Protein AF-A0A837BTA8-F1 (afdb_monomer)

Radius of gyration: 38.61 Å; Cα contacts (8 Å, |Δi|>4): 202; chains: 1; bounding box: 84×53×108 Å

Nearest PDB structures (foldseek):
  3ro5-assembly1_B  TM=3.875E-01  e=1.002E+00  Influenza A virus (A/Wilson-Smith/1933(H1N1))
  3vwo-assembly1_A  TM=2.852E-01  e=2.999E+00  Sphingomonas sp. A1

pLDDT: mean 82.66, std 15.72, range [30.23, 96.62]

Secondary structure (DSSP, 8-state):
------------HHHHEEEEEEE-TTS-EEEEEEEPHHHHHHHHT---HHHHHHHHHHHHHHHHHHHHHHHHHHHHHHHHTT---SHHHHHHHHHHHHHHHHHHHHHHHHHHHHHHS---B-HHHHHHTTT--HHHHHHHHHHTTSEEEESSGGG-EEEE-HHHHTTTSEEEEEEEEEETTEEEEEEEEEE-HHHHHHHHHHHHTTT---HHHHHHTT--

Sequence (220 aa):
MDSARKANNSSGSADFFIKSTYTDKNNQIRPCYLLTKQGCEFVANKLTGKKGNQFTAEYVTLFNRMRQREDSRIEMVYKEWNIPTTFAGALKLATEQAEQLEKQKPKVDYFNSQMRNPGLMTTTEIAKDYGWSAAKLNQELHKRGIIYQQGSGHRKVWVVYRDYANRGYTQYEPFTYQNGGKQGMHNNLKWTQKGKKFIYDLLAKDGIRPTLEQMDLMED

Structure (mmCIF, N/CA/C/O backbone):
data_AF-A0A837BTA8-F1
#
_entry.id   AF-A0A837BTA8-F1
#
loop_
_atom_site.group_PDB
_atom_site.id
_atom_site.type_symbol
_atom_site.label_atom_id
_atom_site.label_alt_id
_atom_site.label_comp_id
_atom_site.label_asym_id
_atom_site.label_entity_id
_atom_site.label_seq_id
_atom_site.pdbx_PDB_ins_code
_atom_site.Cartn_x
_atom_site.Cartn_y
_atom_site.Cartn_z
_atom_site.occupancy
_atom_site.B_iso_or_equiv
_atom_site.auth_seq_id
_atom_site.auth_comp_id
_atom_site.auth_asym_id
_atom_site.auth_atom_id
_atom_site.pdbx_PDB_model_num
ATOM 1 N N . MET A 1 1 ? -31.818 -41.619 13.306 1.00 32.78 1 MET A N 1
ATOM 2 C CA . MET A 1 1 ? -32.410 -41.501 14.655 1.00 32.78 1 MET A CA 1
ATOM 3 C C . MET A 1 1 ? -31.873 -40.220 15.248 1.00 32.78 1 MET A C 1
ATOM 5 O O . MET A 1 1 ? -30.754 -40.182 15.740 1.00 32.78 1 MET A O 1
ATOM 9 N N . ASP A 1 2 ? -32.626 -39.155 15.012 1.00 32.12 2 ASP A N 1
ATOM 10 C CA . ASP A 1 2 ? -32.237 -37.774 15.256 1.00 32.12 2 ASP A CA 1
ATOM 11 C C . ASP A 1 2 ? -32.719 -37.392 16.660 1.00 32.12 2 ASP A C 1
ATOM 13 O O . ASP A 1 2 ? -33.901 -37.123 16.883 1.00 32.12 2 ASP A O 1
ATOM 17 N N . SER A 1 3 ? -31.831 -37.498 17.650 1.00 30.58 3 SER A N 1
ATOM 18 C CA . SER A 1 3 ? -32.136 -37.083 19.019 1.00 30.58 3 SER A CA 1
ATOM 19 C C . SER A 1 3 ? -32.012 -35.570 19.104 1.00 30.58 3 SER A C 1
ATOM 21 O O . SER A 1 3 ? -30.961 -35.027 19.452 1.00 30.58 3 SER A O 1
ATOM 23 N N . ALA A 1 4 ? -33.118 -34.897 18.790 1.00 33.06 4 ALA A N 1
ATOM 24 C CA . ALA A 1 4 ? -33.328 -33.490 19.069 1.00 33.06 4 ALA A CA 1
ATOM 25 C C . ALA A 1 4 ? -33.002 -33.209 20.546 1.00 33.06 4 ALA A C 1
ATOM 27 O O . ALA A 1 4 ? -33.762 -33.548 21.459 1.00 33.06 4 ALA A O 1
ATOM 28 N N . ARG A 1 5 ? -31.843 -32.584 20.784 1.00 34.53 5 ARG A N 1
ATOM 29 C CA . ARG A 1 5 ? -31.515 -31.937 22.055 1.00 34.53 5 ARG A CA 1
ATOM 30 C C . ARG A 1 5 ? -32.637 -30.948 22.354 1.00 34.53 5 ARG A C 1
ATOM 32 O O . ARG A 1 5 ? -32.724 -29.901 21.717 1.00 34.53 5 ARG A O 1
ATOM 39 N N . LYS A 1 6 ? -33.488 -31.275 23.329 1.00 30.23 6 LYS A N 1
ATOM 40 C CA . LYS A 1 6 ? -34.370 -30.303 23.977 1.00 30.23 6 LYS A CA 1
ATOM 41 C C . LYS A 1 6 ? -33.491 -29.164 24.489 1.00 30.23 6 LYS A C 1
ATOM 43 O O . LYS A 1 6 ? -32.780 -29.320 25.478 1.00 30.23 6 LYS A O 1
ATOM 48 N N . ALA A 1 7 ? -33.510 -28.034 23.793 1.00 33.19 7 ALA A N 1
ATOM 49 C CA . ALA A 1 7 ? -33.044 -26.781 24.348 1.00 33.19 7 ALA A CA 1
ATOM 50 C C . ALA A 1 7 ? -33.951 -26.471 25.545 1.00 33.19 7 ALA A C 1
ATOM 52 O O . ALA A 1 7 ? -35.122 -26.136 25.367 1.00 33.19 7 ALA A O 1
ATOM 53 N N . ASN A 1 8 ? -33.433 -26.633 26.763 1.00 36.28 8 ASN A N 1
ATOM 54 C CA . ASN A 1 8 ? -34.037 -26.069 27.966 1.00 36.28 8 ASN A CA 1
ATOM 55 C C . ASN A 1 8 ? -33.962 -24.540 27.848 1.00 36.28 8 ASN A C 1
ATOM 57 O O . ASN A 1 8 ? -33.042 -23.909 28.354 1.00 36.28 8 ASN A O 1
ATOM 61 N N . ASN A 1 9 ? -34.906 -23.955 27.115 1.00 44.19 9 ASN A N 1
ATOM 62 C CA . ASN A 1 9 ? -35.033 -22.519 26.894 1.00 44.19 9 ASN A CA 1
ATOM 63 C C . ASN A 1 9 ? -36.044 -21.929 27.892 1.00 44.19 9 ASN A C 1
ATOM 65 O O . ASN A 1 9 ? -37.000 -21.260 27.516 1.00 44.19 9 ASN A O 1
ATOM 69 N N . SER A 1 10 ? -35.858 -22.197 29.185 1.00 43.91 10 SER A N 1
ATOM 70 C CA . SER A 1 10 ? -36.439 -21.337 30.214 1.00 43.91 10 SER A CA 1
ATOM 71 C C . SER A 1 10 ? -35.337 -20.386 30.653 1.00 43.91 10 SER A C 1
ATOM 73 O O . SER A 1 10 ? -34.546 -20.751 31.521 1.00 43.91 10 SER A O 1
ATOM 75 N N . SER A 1 11 ? -35.243 -19.205 30.033 1.00 55.56 11 SER A N 1
ATOM 76 C CA . SER A 1 11 ? -34.451 -18.110 30.602 1.00 55.56 11 SER A CA 1
ATOM 77 C C . SER A 1 11 ? -34.900 -17.957 32.053 1.00 55.56 11 SER A C 1
ATOM 79 O O . SER A 1 11 ? -36.078 -17.694 32.324 1.00 55.56 11 SER A O 1
ATOM 81 N N . GLY A 1 12 ? -34.015 -18.284 32.989 1.00 65.19 12 GLY A N 1
ATOM 82 C CA . GLY A 1 12 ? -34.373 -18.351 34.396 1.00 65.19 12 GLY A CA 1
ATOM 83 C C . GLY A 1 12 ? -34.657 -16.940 34.883 1.00 65.19 12 GLY A C 1
ATOM 84 O O . GLY A 1 12 ? -34.022 -15.990 34.431 1.00 65.19 12 GLY A O 1
ATOM 85 N N . SER A 1 13 ? -35.566 -16.760 35.848 1.00 70.50 13 SER A N 1
ATOM 86 C CA . SER A 1 13 ? -35.771 -15.419 36.421 1.00 70.50 13 SER A CA 1
ATOM 87 C C . SER A 1 13 ? -34.464 -14.823 36.967 1.00 70.50 13 SER A C 1
ATOM 89 O O . SER A 1 13 ? -34.340 -13.607 37.021 1.00 70.50 13 SER A O 1
ATOM 91 N N . ALA A 1 14 ? -33.501 -15.677 37.339 1.00 79.69 14 ALA A N 1
ATOM 92 C CA . ALA A 1 14 ? -32.171 -15.319 37.823 1.00 79.69 14 ALA A CA 1
ATOM 93 C C . ALA A 1 14 ? -31.291 -14.590 36.788 1.00 79.69 14 ALA A C 1
ATOM 95 O O . ALA A 1 14 ? -30.425 -13.818 37.190 1.00 79.69 14 ALA A O 1
ATOM 96 N N . ASP A 1 15 ? -31.530 -14.775 35.484 1.00 86.62 15 ASP A N 1
ATOM 97 C CA . ASP A 1 15 ? -30.762 -14.104 34.421 1.00 86.62 15 ASP A CA 1
ATOM 98 C C . ASP A 1 15 ? -31.061 -12.594 34.373 1.00 86.62 15 ASP A C 1
ATOM 100 O O . ASP A 1 15 ? -30.236 -11.788 33.936 1.00 86.62 15 ASP A O 1
ATOM 104 N N . PHE A 1 16 ? -32.236 -12.200 34.872 1.00 89.31 16 PHE A N 1
ATOM 105 C CA . PHE A 1 16 ? -32.740 -10.827 34.860 1.00 89.31 16 PHE A CA 1
ATOM 106 C C . PHE A 1 16 ? -32.847 -10.223 36.267 1.00 89.31 16 PHE A C 1
ATOM 108 O O . PHE A 1 16 ? -32.561 -9.040 36.455 1.00 89.31 16 PHE A O 1
ATOM 115 N N . PHE A 1 17 ? -33.241 -11.027 37.258 1.00 91.81 17 PHE A N 1
ATOM 116 C CA . PHE A 1 17 ? -33.577 -10.591 38.611 1.00 91.81 17 PHE A CA 1
ATOM 117 C C . PHE A 1 17 ? -32.839 -11.421 39.664 1.00 91.81 17 PHE A C 1
ATOM 119 O O . PHE A 1 17 ? -33.024 -12.634 39.772 1.00 91.81 17 PHE A O 1
ATOM 126 N N . ILE A 1 18 ? -32.075 -10.751 40.520 1.00 93.62 18 ILE A N 1
ATOM 127 C CA . ILE A 1 18 ? -31.351 -11.357 41.640 1.00 93.62 18 ILE A CA 1
ATOM 128 C C . ILE A 1 18 ? -32.124 -11.063 42.927 1.00 93.62 18 ILE A C 1
ATOM 130 O O . ILE A 1 18 ? -32.342 -9.900 43.261 1.00 93.62 18 ILE A O 1
ATOM 134 N N . LYS A 1 19 ? -32.548 -12.098 43.663 1.00 92.88 19 LYS A N 1
ATOM 135 C CA . LYS A 1 19 ? -33.237 -11.930 44.957 1.00 92.88 19 LYS A CA 1
ATOM 136 C C . LYS A 1 19 ? -32.328 -11.215 45.958 1.00 92.88 19 LYS A C 1
ATOM 138 O O . LYS A 1 19 ? -31.176 -11.602 46.124 1.00 92.88 19 LYS A O 1
ATOM 143 N N . SER A 1 20 ? -32.863 -10.209 46.638 1.00 94.56 20 SER A N 1
ATOM 144 C CA . SER A 1 20 ? -32.178 -9.463 47.692 1.00 94.56 20 SER A CA 1
ATOM 145 C C . SER A 1 20 ? -33.186 -8.980 48.741 1.00 94.56 20 SER A C 1
ATOM 147 O O . SER A 1 20 ? -34.376 -9.301 48.686 1.00 94.56 20 SER A O 1
ATOM 149 N N . THR A 1 21 ? -32.713 -8.222 49.718 1.00 96.62 21 THR A N 1
ATOM 150 C CA . THR A 1 21 ? -33.534 -7.591 50.750 1.00 96.62 21 THR A CA 1
ATOM 151 C C . THR A 1 21 ? -33.089 -6.155 50.974 1.00 96.62 21 THR A C 1
ATOM 153 O O . THR A 1 21 ? -31.915 -5.836 50.797 1.00 96.62 21 THR A O 1
ATOM 156 N N . TYR A 1 22 ? -34.004 -5.298 51.416 1.00 93.75 22 TYR A N 1
ATOM 157 C CA . TYR A 1 22 ? -33.693 -3.936 51.841 1.00 93.75 22 TYR A CA 1
ATOM 158 C C . TYR A 1 22 ? -34.370 -3.616 53.174 1.00 93.75 22 TYR A C 1
ATOM 160 O O . TYR A 1 22 ? -35.406 -4.194 53.510 1.00 93.75 22 TYR A O 1
ATOM 168 N N . THR A 1 23 ? -33.777 -2.690 53.921 1.00 95.75 23 THR A N 1
ATOM 169 C CA . THR A 1 23 ? -34.350 -2.158 55.160 1.00 95.75 23 THR A CA 1
ATOM 170 C C . THR A 1 23 ? -35.233 -0.960 54.825 1.00 95.75 23 THR A C 1
ATOM 172 O O . THR A 1 23 ? -34.787 -0.032 54.147 1.00 95.75 23 THR A O 1
ATOM 175 N N . ASP A 1 24 ? -36.492 -0.984 55.258 1.00 92.88 24 ASP A N 1
ATOM 176 C CA . ASP A 1 24 ? -37.416 0.133 55.059 1.00 92.88 24 ASP 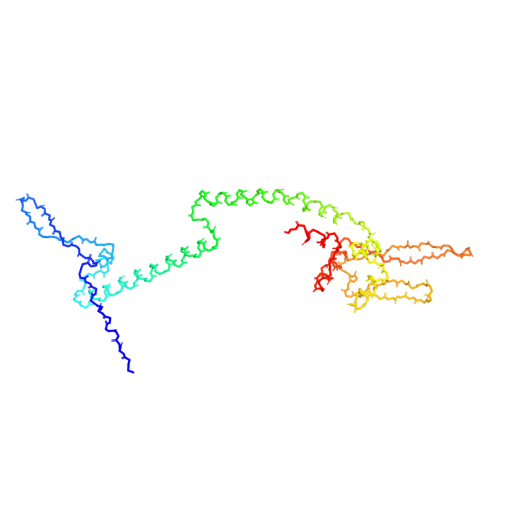A CA 1
ATOM 177 C C . ASP A 1 24 ? -37.257 1.236 56.125 1.00 92.88 24 ASP A C 1
ATOM 179 O O . ASP A 1 24 ? -36.455 1.139 57.053 1.00 92.88 24 ASP A O 1
ATOM 183 N N . LYS A 1 25 ? -38.050 2.308 55.998 1.00 94.12 25 LYS A N 1
ATOM 184 C CA . LYS A 1 25 ? -38.038 3.451 56.930 1.00 94.12 25 LYS A CA 1
ATOM 185 C C . LYS A 1 25 ? -38.439 3.086 58.368 1.00 94.12 25 LYS A C 1
ATOM 187 O O . LYS A 1 25 ? -38.188 3.872 59.273 1.00 94.12 25 LYS A O 1
ATOM 192 N N . ASN A 1 26 ? -39.049 1.919 58.569 1.00 94.75 26 ASN A N 1
ATOM 193 C CA . ASN A 1 26 ? -39.505 1.406 59.856 1.00 94.75 26 ASN A CA 1
ATOM 194 C C . ASN A 1 26 ? -38.566 0.306 60.395 1.00 94.75 26 ASN A C 1
ATOM 196 O O . ASN A 1 26 ? -38.966 -0.450 61.280 1.00 94.75 26 ASN A O 1
ATOM 200 N N . ASN A 1 27 ? -37.341 0.190 59.862 1.00 93.00 27 ASN A N 1
ATOM 201 C CA . ASN A 1 27 ? -36.356 -0.848 60.192 1.00 93.00 27 ASN A CA 1
ATOM 202 C C . ASN A 1 27 ? -36.827 -2.293 59.938 1.00 93.00 27 ASN A C 1
ATOM 204 O O . ASN A 1 27 ? -36.292 -3.235 60.523 1.00 93.00 27 ASN A O 1
ATOM 208 N N . GLN A 1 28 ? -37.795 -2.503 59.045 1.00 94.94 28 GLN A N 1
ATOM 209 C CA . GLN A 1 28 ? -38.236 -3.844 58.663 1.00 94.94 28 GLN A CA 1
ATOM 210 C C . GLN A 1 28 ? -37.483 -4.323 57.420 1.00 94.94 28 GLN A C 1
ATOM 212 O O . GLN A 1 28 ? -37.335 -3.587 56.442 1.00 94.94 28 GLN A O 1
ATOM 217 N N . ILE A 1 29 ? -37.031 -5.580 57.444 1.00 95.50 29 ILE A N 1
ATOM 218 C CA . ILE A 1 29 ? -36.383 -6.228 56.298 1.00 95.50 29 ILE A CA 1
ATOM 219 C C . ILE A 1 29 ? -37.467 -6.676 55.316 1.00 95.5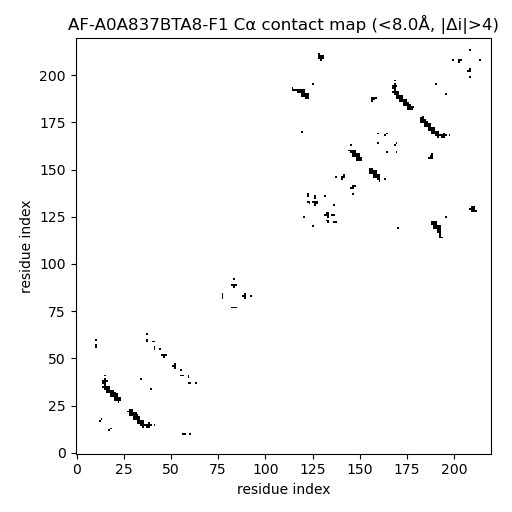0 29 ILE A C 1
ATOM 221 O O . ILE A 1 29 ? -38.325 -7.493 55.655 1.00 95.50 29 ILE A O 1
ATOM 225 N N . ARG A 1 30 ? -37.417 -6.166 54.083 1.00 93.62 30 ARG A N 1
ATOM 226 C CA . ARG A 1 30 ? -38.354 -6.514 53.008 1.00 93.62 30 ARG A CA 1
ATOM 227 C C . ARG A 1 30 ? -37.635 -7.154 51.821 1.00 93.62 30 ARG A C 1
ATOM 229 O O . ARG A 1 30 ? -36.516 -6.748 51.503 1.00 93.62 30 ARG A O 1
ATOM 236 N N . PRO A 1 31 ? -38.264 -8.126 51.136 1.00 95.12 31 PRO A N 1
ATOM 237 C CA . PRO A 1 31 ? -37.699 -8.712 49.929 1.00 95.12 31 PRO A CA 1
ATOM 238 C C . PRO A 1 31 ? -37.695 -7.697 48.780 1.00 95.12 31 PRO A C 1
ATOM 240 O O . PRO A 1 31 ? -38.646 -6.937 48.594 1.00 95.12 31 PRO A O 1
ATOM 243 N N . CYS A 1 32 ? -36.638 -7.718 47.977 1.00 92.94 32 CYS A N 1
ATOM 244 C CA . CYS A 1 32 ? -36.531 -6.977 46.725 1.00 92.94 32 CYS A CA 1
ATOM 245 C C . CYS A 1 32 ? -35.768 -7.794 45.672 1.00 92.94 32 CYS A C 1
ATOM 247 O O . CYS A 1 32 ? -35.322 -8.915 45.923 1.00 92.94 32 CYS A O 1
ATOM 249 N N . TYR A 1 33 ? -35.639 -7.233 44.471 1.00 92.38 33 TYR A N 1
ATOM 250 C CA . TYR A 1 33 ? -34.853 -7.820 43.392 1.00 92.38 33 TYR A CA 1
ATOM 251 C C . TYR A 1 33 ? -33.878 -6.781 42.843 1.00 92.38 33 TYR A C 1
ATOM 253 O O . TYR A 1 33 ? -34.279 -5.662 42.528 1.00 92.38 33 TYR A O 1
ATOM 261 N N . LEU A 1 34 ? -32.611 -7.162 42.715 1.00 93.06 34 LEU A N 1
ATOM 262 C CA . LEU A 1 34 ? -31.608 -6.411 41.968 1.00 93.06 34 LEU A CA 1
ATOM 263 C C . LEU A 1 34 ? -31.681 -6.808 40.493 1.00 93.06 34 LEU A C 1
ATOM 265 O O . LEU A 1 34 ? -32.003 -7.952 40.169 1.00 93.06 34 LEU A O 1
ATOM 269 N N . LEU A 1 35 ? -31.380 -5.868 39.602 1.00 92.25 35 LEU A N 1
ATOM 270 C CA . LEU A 1 35 ? -31.408 -6.101 38.162 1.00 92.25 35 LEU A CA 1
ATOM 271 C C . LEU A 1 35 ? -30.003 -6.399 37.644 1.00 92.25 35 LEU A C 1
ATOM 273 O O . LEU A 1 35 ? -29.050 -5.688 37.966 1.00 92.25 35 LEU A O 1
ATOM 277 N N . THR A 1 36 ? -29.878 -7.430 36.810 1.00 93.62 36 THR A N 1
ATOM 278 C CA . THR A 1 36 ? -28.677 -7.618 35.985 1.00 93.62 36 THR A CA 1
ATOM 279 C C . THR A 1 36 ? -28.670 -6.591 34.848 1.00 93.62 36 THR A C 1
ATOM 281 O O . THR A 1 36 ? -29.675 -5.926 34.594 1.00 93.62 36 THR A O 1
ATOM 284 N N . LYS A 1 37 ? -27.571 -6.488 34.089 1.00 90.75 37 LYS A N 1
ATOM 285 C CA . LYS A 1 37 ? -27.544 -5.683 32.852 1.00 90.75 37 LYS A CA 1
ATOM 286 C C . LYS A 1 37 ? -28.714 -6.046 31.921 1.00 90.75 37 LYS A C 1
ATOM 288 O O . LYS A 1 37 ? -29.427 -5.162 31.454 1.00 90.75 37 LYS A O 1
ATOM 293 N N . GLN A 1 38 ? -28.942 -7.346 31.712 1.00 91.19 38 GLN A N 1
ATOM 294 C CA . GLN A 1 38 ? -30.067 -7.841 30.914 1.00 91.19 38 GLN A CA 1
ATOM 295 C C . GLN A 1 38 ? -31.412 -7.567 31.600 1.00 91.19 38 GLN A C 1
ATOM 297 O O . GLN A 1 38 ? -32.389 -7.263 30.926 1.00 91.19 38 GLN A O 1
ATOM 302 N N . GLY A 1 39 ? -31.468 -7.607 32.934 1.00 91.50 39 GLY A N 1
ATOM 303 C CA . GLY A 1 39 ? -32.633 -7.209 33.728 1.00 91.50 39 GLY A CA 1
ATOM 304 C C . GLY A 1 39 ? -33.043 -5.753 33.519 1.00 91.50 39 GLY A C 1
ATOM 305 O O . GLY A 1 39 ? -34.225 -5.466 33.351 1.00 91.50 39 GLY A O 1
ATOM 306 N N . CYS A 1 40 ? -32.081 -4.832 33.456 1.00 92.19 40 CYS A N 1
ATOM 307 C CA . CYS A 1 40 ? -32.346 -3.430 33.133 1.00 92.19 40 CYS A CA 1
ATOM 308 C C . CYS A 1 40 ? -32.897 -3.271 31.707 1.00 92.19 40 CYS A C 1
ATOM 310 O O . CYS A 1 40 ? -33.895 -2.581 31.511 1.00 92.19 40 CYS A O 1
ATOM 312 N N . GLU A 1 41 ? -32.295 -3.946 30.722 1.00 90.75 41 GLU A N 1
ATOM 313 C CA . GLU A 1 41 ? -32.761 -3.955 29.323 1.00 90.75 41 GLU A CA 1
ATOM 314 C C . GLU A 1 41 ? -34.167 -4.559 29.189 1.00 90.75 41 GLU A C 1
ATOM 316 O O . GLU A 1 41 ? -34.998 -4.086 28.411 1.00 90.75 41 GLU A O 1
ATOM 321 N N . PHE A 1 42 ? -34.454 -5.584 29.986 1.00 90.75 42 PHE A N 1
ATOM 322 C CA . PHE A 1 42 ? -35.757 -6.221 30.071 1.00 90.75 42 PHE A CA 1
ATOM 323 C C . PHE A 1 42 ? -36.821 -5.276 30.642 1.00 90.75 42 PHE A C 1
ATOM 325 O O . PHE A 1 42 ? -37.872 -5.090 30.031 1.00 90.75 42 PHE A O 1
ATOM 332 N N . VAL A 1 43 ? -36.543 -4.629 31.779 1.00 89.44 43 VAL A N 1
ATOM 333 C CA . VAL A 1 43 ? -37.473 -3.682 32.419 1.00 89.44 43 VAL A CA 1
ATOM 334 C C . VAL A 1 43 ? -37.714 -2.452 31.535 1.00 89.44 43 VAL A C 1
ATOM 336 O O . VAL A 1 43 ? -38.852 -1.987 31.440 1.00 89.44 43 VAL A O 1
ATOM 339 N N . ALA A 1 44 ? -36.686 -1.963 30.833 1.00 88.38 44 ALA A N 1
ATOM 340 C CA . ALA A 1 44 ? -36.798 -0.838 29.902 1.00 88.38 44 ALA A CA 1
ATOM 341 C C . ALA A 1 44 ? -37.761 -1.118 28.731 1.00 88.38 44 ALA A C 1
ATOM 343 O O . ALA A 1 44 ? -38.464 -0.214 28.284 1.00 88.38 44 ALA A O 1
ATOM 344 N N . ASN A 1 45 ? -37.858 -2.374 28.282 1.00 81.81 45 ASN A N 1
ATOM 345 C CA . ASN A 1 45 ? -38.752 -2.808 27.201 1.00 81.81 45 ASN A CA 1
ATOM 346 C C . ASN A 1 45 ? -40.207 -3.072 27.646 1.00 81.81 45 ASN A C 1
ATOM 348 O O . ASN A 1 45 ? -40.995 -3.629 26.882 1.00 81.81 45 ASN A O 1
ATOM 352 N N . LYS A 1 46 ? -40.586 -2.586 28.840 1.00 77.88 46 LYS A N 1
ATOM 353 C CA . LYS A 1 46 ? -41.952 -2.543 29.393 1.00 77.88 46 LYS A CA 1
ATOM 354 C C . LYS A 1 46 ? -42.498 -3.910 29.836 1.00 77.88 46 LYS A C 1
ATOM 356 O O . LYS A 1 46 ? -42.565 -4.872 29.077 1.00 77.88 46 LYS A O 1
ATOM 361 N N . LEU A 1 47 ? -42.994 -3.969 31.074 1.00 75.31 47 LEU A N 1
ATOM 362 C CA . LEU A 1 47 ? -43.530 -5.188 31.693 1.00 75.31 47 LEU A CA 1
ATOM 363 C C . LEU A 1 47 ? -45.021 -5.391 31.383 1.00 75.31 47 LEU A C 1
ATOM 365 O O . LEU A 1 47 ? -45.882 -5.252 32.255 1.00 75.31 47 LEU A O 1
ATOM 369 N N . THR A 1 48 ? -45.345 -5.677 30.123 1.00 78.38 48 THR A N 1
ATOM 370 C CA . THR A 1 48 ? -46.740 -5.713 29.654 1.00 78.38 48 THR A CA 1
ATOM 371 C C . THR A 1 48 ? -47.294 -7.141 29.641 1.00 78.38 48 THR A C 1
ATOM 373 O O . THR A 1 48 ? -47.389 -7.797 28.604 1.00 78.38 48 THR A O 1
ATOM 376 N N . GLY A 1 49 ? -47.682 -7.634 30.818 1.00 84.06 49 GLY A N 1
ATOM 377 C CA . GLY A 1 49 ? -48.357 -8.925 30.975 1.00 84.06 49 GLY A CA 1
ATOM 378 C C . GLY A 1 49 ? -47.486 -10.151 30.664 1.00 84.06 49 GLY A C 1
ATOM 379 O O . GLY A 1 49 ? -46.338 -10.059 30.242 1.00 84.06 49 GLY A O 1
ATOM 380 N N . LYS A 1 50 ? -48.041 -11.350 30.882 1.00 84.88 50 LYS A N 1
ATOM 381 C CA . LYS A 1 50 ? -47.273 -12.610 30.832 1.00 84.88 50 LYS A CA 1
ATOM 382 C C . LYS A 1 50 ? -46.627 -12.878 29.464 1.00 84.88 50 LYS A C 1
ATOM 384 O O . LYS A 1 50 ? -45.463 -13.256 29.410 1.00 84.88 50 LYS A O 1
ATOM 389 N N . LYS A 1 51 ? -47.369 -12.658 28.371 1.00 85.00 51 LYS A N 1
ATOM 390 C CA . LYS A 1 51 ? -46.875 -12.885 27.000 1.00 85.00 51 LYS A CA 1
ATOM 391 C C . LYS A 1 51 ? -45.862 -11.825 26.559 1.00 85.00 51 LYS A C 1
ATOM 393 O O . LYS A 1 51 ? -44.858 -12.184 25.957 1.00 85.00 51 LYS A O 1
ATOM 398 N N . GLY A 1 52 ? -46.100 -10.551 26.890 1.00 85.31 52 GLY A N 1
ATOM 399 C CA . GLY A 1 52 ? -45.163 -9.468 26.580 1.00 85.31 52 GLY A CA 1
ATOM 400 C C . GLY A 1 52 ? -43.834 -9.661 27.303 1.00 85.31 52 GLY A C 1
ATOM 401 O O . GLY A 1 52 ? -42.783 -9.622 26.679 1.00 85.31 52 GLY A O 1
ATOM 402 N N . ASN A 1 53 ? -43.886 -10.007 28.590 1.00 87.81 53 ASN A N 1
ATOM 403 C CA . ASN A 1 53 ? -42.692 -10.309 29.374 1.00 87.81 53 ASN A CA 1
ATOM 404 C C . ASN A 1 53 ? -41.915 -11.503 28.805 1.00 87.81 53 ASN A C 1
ATOM 406 O O . ASN A 1 53 ? -40.695 -11.448 28.728 1.00 87.81 53 ASN A O 1
ATOM 410 N N . GLN A 1 54 ? -42.588 -12.574 28.376 1.00 87.44 54 GLN A N 1
ATOM 411 C CA . GLN A 1 54 ? -41.892 -13.712 27.772 1.00 87.44 54 GLN A CA 1
ATOM 412 C C . GLN A 1 54 ? -41.169 -13.315 26.477 1.00 87.44 54 GLN A C 1
ATOM 414 O O . GLN A 1 54 ? -39.994 -13.634 26.311 1.00 87.44 54 GLN A O 1
ATOM 419 N N . PHE A 1 55 ? -41.843 -12.565 25.603 1.00 87.94 55 PHE A N 1
ATOM 420 C CA . PHE A 1 55 ? -41.237 -12.055 24.376 1.00 87.94 55 PHE A CA 1
ATOM 421 C C . PHE A 1 55 ? -40.012 -11.178 24.668 1.00 87.94 55 PHE A C 1
ATOM 423 O O . PHE A 1 55 ? -38.954 -11.374 24.074 1.00 87.94 55 PHE A O 1
ATOM 430 N N . THR A 1 56 ? -40.120 -10.252 25.625 1.00 89.56 56 THR A N 1
ATOM 431 C CA . THR A 1 56 ? -39.010 -9.372 26.007 1.00 89.56 56 THR A CA 1
ATOM 432 C C . THR A 1 56 ? -37.821 -10.157 26.559 1.00 89.56 56 THR A C 1
ATOM 434 O O . THR A 1 56 ? -36.679 -9.824 26.245 1.00 89.56 56 THR A O 1
ATOM 437 N N . ALA A 1 57 ? -38.058 -11.218 27.339 1.00 89.62 57 ALA A N 1
ATOM 438 C CA . ALA A 1 57 ? -36.988 -12.070 27.856 1.00 89.62 57 ALA A CA 1
ATOM 439 C C . ALA A 1 57 ? -36.244 -12.765 26.710 1.00 89.62 57 ALA A C 1
ATOM 441 O O . ALA A 1 57 ? -35.020 -12.681 26.633 1.00 89.62 57 ALA A O 1
ATOM 442 N N . GLU A 1 58 ? -36.976 -13.395 25.787 1.00 89.62 58 GLU A N 1
ATOM 443 C CA . GLU A 1 58 ? -36.390 -14.076 24.629 1.00 89.62 58 GLU A CA 1
ATOM 444 C C . GLU A 1 58 ? -35.608 -13.104 23.735 1.00 89.62 58 GLU A C 1
ATOM 446 O O . GLU A 1 58 ? -34.468 -13.388 23.358 1.00 89.62 58 GLU A O 1
ATOM 451 N N . TYR A 1 59 ? -36.182 -11.931 23.458 1.00 90.50 59 TYR A N 1
ATOM 452 C CA . TYR A 1 59 ? -35.550 -10.888 22.654 1.00 90.50 59 TYR A CA 1
ATOM 453 C C . TYR A 1 59 ? -34.240 -10.391 23.277 1.00 90.50 59 TYR A C 1
ATOM 455 O O . TYR A 1 59 ? -33.198 -10.415 22.620 1.00 90.50 59 TYR A O 1
ATOM 463 N N . VAL A 1 60 ? -34.260 -9.982 24.551 1.00 91.56 60 VAL A N 1
ATOM 464 C CA . VAL A 1 60 ? -33.074 -9.454 25.245 1.00 91.56 60 VAL A CA 1
ATOM 465 C C . VAL A 1 60 ? -31.985 -10.521 25.353 1.00 91.56 60 VAL A C 1
ATOM 467 O O . VAL A 1 60 ? -30.812 -10.232 25.096 1.00 91.56 60 VAL A O 1
ATOM 470 N N . THR A 1 61 ? -32.346 -11.767 25.676 1.00 91.88 61 THR A N 1
ATOM 471 C CA . THR A 1 61 ? -31.385 -12.876 25.722 1.00 91.88 61 THR A CA 1
ATOM 472 C C . THR A 1 61 ? -30.740 -13.109 24.355 1.00 91.88 61 THR A C 1
ATOM 474 O O . THR A 1 61 ? -29.515 -13.233 24.264 1.00 91.88 61 THR A O 1
ATOM 477 N N . LEU A 1 62 ? -31.534 -13.153 23.280 1.00 92.69 62 LEU A N 1
ATOM 478 C CA . LEU A 1 62 ? -31.022 -13.382 21.930 1.00 92.69 62 LEU A CA 1
ATOM 479 C C . LEU A 1 62 ? -30.127 -12.229 21.461 1.00 92.69 62 LEU A C 1
ATOM 481 O O . LEU A 1 62 ? -29.045 -12.479 20.931 1.00 92.69 62 LEU A O 1
ATOM 485 N N . PHE A 1 63 ? -30.536 -10.986 21.712 1.00 93.75 63 PHE A N 1
ATOM 486 C CA . PHE A 1 63 ? -29.772 -9.794 21.357 1.00 93.75 63 PHE A CA 1
ATOM 487 C C . PHE A 1 63 ? -28.395 -9.779 22.027 1.00 93.75 63 PHE A C 1
ATOM 489 O O . PHE A 1 63 ? -27.380 -9.613 21.353 1.00 93.75 63 PHE A O 1
ATOM 496 N N . ASN A 1 64 ? -28.331 -10.023 23.339 1.00 92.81 64 ASN A N 1
ATOM 497 C CA . ASN A 1 64 ? -27.050 -10.064 24.046 1.00 92.81 64 ASN A CA 1
ATOM 498 C C . ASN A 1 64 ? -26.158 -11.209 23.558 1.00 92.81 64 ASN A C 1
ATOM 500 O O . ASN A 1 64 ? -24.950 -11.021 23.429 1.00 92.81 64 ASN A O 1
ATOM 504 N N . ARG A 1 65 ? -26.739 -12.369 23.227 1.00 93.62 65 ARG A N 1
ATOM 505 C CA . ARG A 1 65 ? -25.994 -13.494 22.644 1.00 93.62 65 ARG A CA 1
ATOM 506 C C . ARG A 1 65 ? -25.393 -13.134 21.284 1.00 93.62 65 ARG A C 1
ATOM 508 O O . ARG A 1 65 ? -24.246 -13.483 21.016 1.00 93.62 65 ARG A O 1
ATOM 515 N N . MET 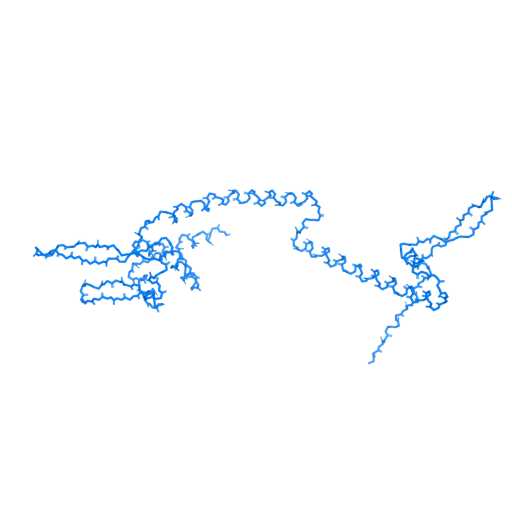A 1 66 ? -26.156 -12.458 20.426 1.00 94.06 66 MET A N 1
ATOM 516 C CA . MET A 1 66 ? -25.668 -11.991 19.126 1.00 94.06 66 MET A CA 1
ATOM 517 C C . MET A 1 66 ? -24.563 -10.950 19.297 1.00 94.06 66 MET A C 1
ATOM 519 O O . MET A 1 66 ? -23.499 -11.097 18.705 1.00 94.06 66 MET A O 1
ATOM 523 N N . ARG A 1 67 ? -24.775 -9.959 20.167 1.00 94.00 67 ARG A N 1
ATOM 524 C CA . ARG A 1 67 ? -23.785 -8.922 20.462 1.00 94.00 67 ARG A CA 1
ATOM 525 C C . ARG A 1 67 ? -22.464 -9.511 20.953 1.00 94.00 67 ARG A C 1
ATOM 527 O O . ARG A 1 67 ? -21.424 -9.174 20.412 1.00 94.00 67 ARG A O 1
ATOM 534 N N . GLN A 1 68 ? -22.508 -10.446 21.904 1.00 93.31 68 GLN A N 1
ATOM 535 C CA . GLN A 1 68 ? -21.304 -11.100 22.419 1.00 93.31 68 GLN A CA 1
ATOM 536 C C . GLN A 1 68 ? -20.541 -11.853 21.323 1.00 93.31 68 GLN A C 1
ATOM 538 O O . GLN A 1 68 ? -19.316 -11.811 21.287 1.00 93.31 68 GLN A O 1
ATOM 543 N N . ARG A 1 69 ? -21.255 -12.526 20.410 1.00 94.75 69 ARG A N 1
ATOM 544 C CA . ARG A 1 69 ? -20.624 -13.192 19.265 1.00 94.75 69 ARG A CA 1
ATOM 545 C C . ARG A 1 69 ? -19.900 -12.187 18.371 1.00 94.75 69 ARG A C 1
ATOM 547 O O . ARG A 1 69 ? -18.774 -12.468 17.976 1.00 94.75 69 ARG A O 1
ATOM 554 N N . GLU A 1 70 ? -20.533 -11.068 18.038 1.00 93.31 70 GLU A N 1
ATOM 555 C CA . GLU A 1 70 ? -19.912 -10.037 17.199 1.00 93.31 70 GLU A CA 1
ATOM 556 C C . GLU A 1 70 ? -18.719 -9.378 17.897 1.00 93.31 70 GLU A C 1
ATOM 558 O O . GLU A 1 70 ? -17.656 -9.272 17.292 1.00 93.31 70 GLU A O 1
ATOM 563 N N . ASP A 1 71 ? -18.838 -9.050 19.185 1.00 92.50 71 ASP A N 1
ATOM 564 C CA . ASP A 1 71 ? -17.737 -8.494 19.979 1.00 92.50 71 ASP A CA 1
ATOM 565 C C . ASP A 1 71 ? -16.529 -9.455 19.996 1.00 92.50 71 ASP A C 1
ATOM 567 O O . ASP A 1 71 ? -15.401 -9.042 19.729 1.00 92.50 71 ASP A O 1
ATOM 571 N N . SER A 1 72 ? -16.753 -10.762 20.194 1.00 92.88 72 SER A N 1
ATOM 572 C CA . SER A 1 72 ? -15.683 -11.771 20.117 1.00 92.88 72 SER A CA 1
ATOM 573 C C . SER A 1 72 ? -15.093 -11.921 18.711 1.00 92.88 72 SER A C 1
ATOM 575 O O . SER A 1 72 ? -13.893 -12.151 18.571 1.00 92.88 72 SER A O 1
ATOM 577 N N . ARG A 1 73 ? -15.903 -11.803 17.649 1.00 93.06 73 ARG A N 1
ATOM 578 C CA . ARG A 1 73 ? -15.401 -11.819 16.262 1.00 93.06 73 ARG A CA 1
ATOM 579 C C . ARG A 1 73 ? -14.505 -10.623 15.987 1.00 93.06 73 ARG A C 1
ATOM 581 O O . ARG A 1 73 ? -13.441 -10.797 15.402 1.00 93.06 73 ARG A O 1
ATOM 588 N N . ILE A 1 74 ? -14.930 -9.439 16.416 1.00 90.81 74 ILE A N 1
ATOM 589 C CA . ILE A 1 74 ? -14.145 -8.212 16.312 1.00 90.81 74 ILE A CA 1
ATOM 590 C C . ILE A 1 74 ? -12.815 -8.406 17.044 1.00 90.81 74 ILE A C 1
ATOM 592 O O . ILE A 1 74 ? -11.764 -8.226 16.442 1.00 90.81 74 ILE A O 1
ATOM 596 N N . GLU A 1 75 ? -12.830 -8.873 18.291 1.00 90.69 75 GLU A N 1
ATOM 597 C CA . GLU A 1 75 ? -11.604 -9.093 19.068 1.00 90.69 75 GLU A CA 1
ATOM 598 C C . GLU A 1 75 ? -10.631 -10.077 18.391 1.00 90.69 75 GLU A C 1
ATOM 600 O O . GLU A 1 75 ? -9.423 -9.827 18.356 1.00 90.69 75 GLU A O 1
ATOM 605 N N . MET A 1 76 ? -11.142 -11.150 17.772 1.00 91.00 76 MET A N 1
ATOM 606 C CA . MET A 1 76 ? -10.319 -12.067 16.974 1.00 91.00 76 MET A CA 1
ATOM 607 C C . MET A 1 76 ? -9.661 -11.373 15.777 1.00 91.00 76 MET A C 1
ATOM 609 O O . MET A 1 76 ? -8.463 -11.554 15.573 1.00 91.00 76 MET A O 1
ATOM 613 N N . VAL A 1 77 ? -10.403 -10.555 15.021 1.00 92.44 77 VAL A N 1
ATOM 614 C CA . VAL A 1 77 ? -9.864 -9.822 13.860 1.00 92.44 77 VAL A CA 1
ATOM 615 C C . VAL A 1 77 ? -8.772 -8.846 14.288 1.00 92.44 77 VAL A C 1
ATOM 617 O O . VAL A 1 77 ? -7.704 -8.813 13.683 1.00 92.44 77 VAL A O 1
ATOM 620 N N . TYR A 1 78 ? -8.998 -8.084 15.360 1.00 88.94 78 TYR A N 1
ATOM 621 C CA . TYR A 1 78 ? -7.997 -7.146 15.872 1.00 88.94 78 TYR A CA 1
ATOM 622 C C . TYR A 1 78 ? -6.715 -7.864 16.308 1.00 88.94 78 TYR A C 1
ATOM 624 O O . TYR A 1 78 ? -5.621 -7.361 16.060 1.00 88.94 78 TYR A O 1
ATOM 632 N N . LYS A 1 79 ? -6.834 -9.057 16.903 1.00 89.38 79 LYS A N 1
ATOM 633 C CA . LYS A 1 79 ? -5.683 -9.875 17.299 1.00 89.38 79 LYS A CA 1
ATOM 634 C C . LYS A 1 79 ? -4.947 -10.479 16.102 1.00 89.38 79 LYS A C 1
ATOM 636 O O . LYS A 1 79 ? -3.723 -10.442 16.074 1.00 89.38 79 LYS A O 1
ATOM 641 N N . GLU A 1 80 ? -5.674 -11.020 15.128 1.00 91.25 80 GLU A N 1
ATOM 642 C CA . GLU A 1 80 ? -5.102 -11.626 13.919 1.00 91.25 80 GLU A CA 1
ATOM 643 C C . GLU A 1 80 ? -4.341 -10.596 13.072 1.00 91.25 80 GLU A C 1
ATOM 645 O O . GLU A 1 80 ? -3.245 -10.874 12.594 1.00 91.25 80 GLU A O 1
ATOM 650 N N . TRP A 1 81 ? -4.876 -9.381 12.954 1.00 90.00 81 TRP A N 1
ATOM 651 C CA . TRP A 1 81 ? -4.274 -8.294 12.176 1.00 90.00 81 TRP A CA 1
ATOM 652 C C . TRP A 1 81 ? -3.344 -7.396 13.006 1.00 90.00 81 TRP A C 1
ATOM 654 O O . TRP A 1 81 ? -2.863 -6.381 12.504 1.00 90.00 81 TRP A O 1
ATOM 664 N N . ASN A 1 82 ? -3.104 -7.750 14.274 1.00 87.00 82 ASN A N 1
ATOM 665 C CA . ASN A 1 82 ? -2.304 -6.991 15.239 1.00 87.00 82 ASN A CA 1
ATOM 666 C C . ASN A 1 82 ? -2.670 -5.491 15.292 1.00 87.00 82 ASN A C 1
ATOM 668 O O . ASN A 1 82 ? -1.804 -4.623 15.414 1.00 87.00 82 ASN A O 1
ATOM 672 N N . ILE A 1 83 ? -3.964 -5.182 15.159 1.00 89.06 83 ILE A N 1
ATOM 673 C CA . ILE A 1 83 ? -4.471 -3.811 15.110 1.00 89.06 83 ILE A CA 1
ATOM 674 C C . ILE A 1 83 ? -4.506 -3.268 16.541 1.00 89.06 83 ILE A C 1
ATOM 676 O O . ILE A 1 83 ? -5.205 -3.827 17.393 1.00 89.06 83 ILE A O 1
ATOM 680 N N . PRO A 1 84 ? -3.815 -2.156 16.833 1.00 90.50 84 PRO A N 1
ATOM 681 C CA . PRO A 1 84 ? -3.856 -1.574 18.163 1.00 90.50 84 PRO A CA 1
ATOM 682 C C . PRO A 1 84 ? -5.261 -1.068 18.513 1.00 90.50 84 PRO A C 1
ATOM 684 O O . PRO A 1 84 ? -5.823 -0.224 17.819 1.00 90.50 84 PRO A O 1
ATOM 687 N N . THR A 1 85 ? -5.823 -1.547 19.624 1.00 89.19 85 THR A N 1
ATOM 688 C CA . THR A 1 85 ? -7.121 -1.089 20.162 1.00 89.19 85 THR A CA 1
ATOM 689 C C . THR A 1 85 ? -6.991 0.102 21.110 1.00 89.19 85 THR A C 1
ATOM 691 O O . THR A 1 85 ? -7.990 0.692 21.517 1.00 89.19 85 THR A O 1
ATOM 694 N N . THR A 1 86 ? -5.760 0.467 21.476 1.00 92.50 86 THR A N 1
ATOM 695 C CA . THR A 1 86 ? -5.458 1.583 22.375 1.00 92.50 86 THR A CA 1
ATOM 696 C C . THR A 1 86 ? -4.740 2.696 21.629 1.00 92.50 86 THR A C 1
ATOM 698 O O . THR A 1 86 ? -3.965 2.450 20.705 1.00 92.50 86 THR A O 1
ATOM 701 N N . PHE A 1 87 ? -4.944 3.933 22.083 1.00 93.31 87 PHE A N 1
ATOM 702 C CA . PHE A 1 87 ? -4.260 5.096 21.522 1.00 93.31 87 PHE A CA 1
ATOM 703 C C . PHE A 1 87 ? -2.730 4.969 21.606 1.00 93.31 87 PHE A C 1
ATOM 705 O O . PHE A 1 87 ? -2.032 5.223 20.628 1.00 93.31 87 PHE A O 1
ATOM 712 N N . ALA A 1 88 ? -2.209 4.505 22.748 1.00 93.62 88 ALA A N 1
ATOM 713 C CA . ALA A 1 88 ? -0.774 4.295 22.940 1.00 93.62 88 ALA A CA 1
ATOM 714 C C . ALA A 1 88 ? -0.198 3.259 21.959 1.00 93.62 88 ALA A C 1
ATOM 716 O O . ALA A 1 88 ? 0.861 3.482 21.375 1.00 93.62 88 ALA A O 1
ATOM 717 N N . GLY A 1 89 ? -0.909 2.148 21.737 1.00 92.19 89 GLY A N 1
ATOM 718 C CA . GLY A 1 89 ? -0.494 1.141 20.763 1.00 92.19 89 GLY A CA 1
ATOM 719 C C . GLY A 1 89 ? -0.530 1.666 19.325 1.00 92.19 89 GLY A C 1
ATOM 720 O O . GLY A 1 89 ? 0.393 1.401 18.559 1.00 92.19 89 GLY A O 1
ATOM 721 N N . ALA A 1 90 ? -1.555 2.448 18.968 1.00 93.62 90 ALA A N 1
ATOM 722 C CA . ALA A 1 90 ? -1.666 3.058 17.643 1.00 93.62 90 ALA A CA 1
ATOM 723 C C . ALA A 1 90 ? -0.518 4.041 17.373 1.00 93.62 90 ALA A C 1
ATOM 725 O O . ALA A 1 90 ? 0.073 4.018 16.295 1.00 93.62 90 ALA A O 1
ATOM 726 N N . LEU A 1 91 ? -0.158 4.854 18.373 1.00 95.69 91 LEU A N 1
ATOM 727 C CA . LEU A 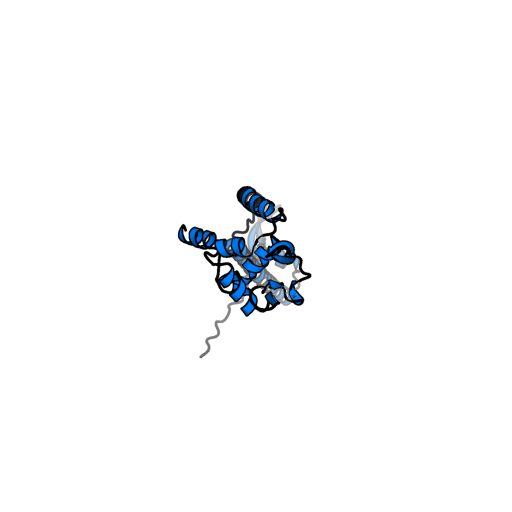1 91 ? 0.971 5.776 18.281 1.00 95.69 91 LEU A CA 1
ATOM 728 C C . LEU A 1 91 ? 2.295 5.028 18.085 1.00 95.69 91 LEU A C 1
ATOM 730 O O . LEU A 1 91 ? 3.076 5.406 17.218 1.00 95.69 91 LEU A O 1
ATOM 734 N N . LYS A 1 92 ? 2.514 3.939 18.834 1.00 94.88 92 LYS A N 1
ATOM 735 C CA . LYS A 1 92 ? 3.714 3.103 18.701 1.00 94.88 92 LYS A CA 1
ATOM 736 C C . LYS A 1 92 ? 3.847 2.500 17.296 1.00 94.88 92 LYS A C 1
ATOM 738 O O . LYS A 1 92 ? 4.912 2.580 16.688 1.00 94.88 92 LYS A O 1
ATOM 743 N N . LEU A 1 93 ? 2.760 1.947 16.757 1.00 94.00 93 LEU A N 1
ATOM 744 C CA . LEU A 1 93 ? 2.750 1.397 15.400 1.00 94.00 93 LEU A CA 1
ATOM 745 C C . LEU A 1 93 ? 3.057 2.478 14.353 1.00 94.00 93 LEU A C 1
ATOM 747 O O . LEU A 1 93 ? 3.844 2.248 13.438 1.00 94.00 93 LEU A O 1
ATOM 751 N N . ALA A 1 94 ? 2.476 3.672 14.504 1.00 93.88 94 ALA A N 1
ATOM 752 C CA . ALA A 1 94 ? 2.737 4.793 13.606 1.00 93.88 94 ALA A CA 1
ATOM 753 C C . ALA A 1 94 ? 4.206 5.245 13.656 1.00 93.88 94 ALA A C 1
ATOM 755 O O . ALA A 1 94 ? 4.792 5.520 12.609 1.00 93.88 94 ALA A O 1
ATOM 756 N N . THR A 1 95 ? 4.822 5.286 14.843 1.00 94.25 95 THR A N 1
ATOM 757 C CA . THR A 1 95 ? 6.249 5.613 14.979 1.00 94.25 95 THR A CA 1
ATOM 758 C C . THR A 1 95 ? 7.144 4.564 14.327 1.00 94.25 95 THR A C 1
ATOM 760 O O . THR A 1 95 ? 8.030 4.927 13.561 1.00 94.25 95 THR A O 1
ATOM 763 N N . GLU A 1 96 ? 6.871 3.273 14.535 1.00 94.00 96 GLU A N 1
ATOM 764 C CA . GLU A 1 96 ? 7.632 2.184 13.906 1.00 94.00 96 GLU A CA 1
ATOM 765 C C . GLU A 1 96 ? 7.540 2.253 12.372 1.00 94.00 96 GLU A C 1
ATOM 767 O O . GLU A 1 96 ? 8.546 2.120 11.672 1.00 94.00 96 GLU A O 1
ATOM 772 N N . GLN A 1 97 ? 6.348 2.528 11.833 1.00 93.44 97 GLN A N 1
ATOM 773 C CA . GLN A 1 97 ? 6.151 2.734 10.396 1.00 93.44 97 GLN A CA 1
ATOM 774 C C . GLN A 1 9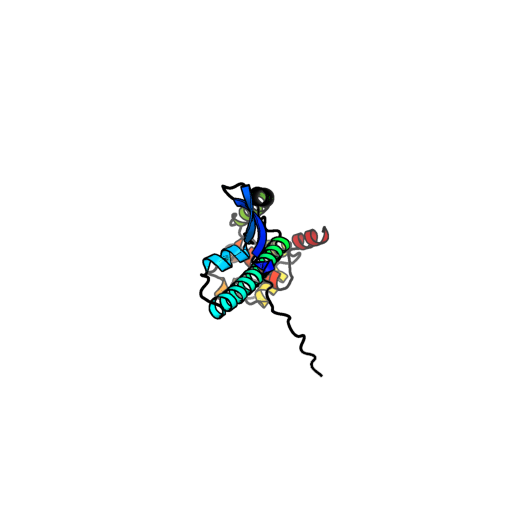7 ? 6.900 3.968 9.881 1.00 93.44 97 GLN A C 1
ATOM 776 O O . GLN A 1 97 ? 7.517 3.906 8.817 1.00 93.44 97 GLN A O 1
ATOM 781 N N . ALA A 1 98 ? 6.882 5.077 10.622 1.00 94.44 98 ALA A N 1
ATOM 782 C CA . ALA A 1 98 ? 7.602 6.290 10.251 1.00 94.44 98 ALA A CA 1
ATOM 783 C C . ALA A 1 98 ? 9.123 6.059 10.199 1.00 94.44 98 ALA A C 1
ATOM 785 O O . ALA A 1 98 ? 9.760 6.445 9.220 1.00 94.44 98 ALA A O 1
ATOM 786 N N . GLU A 1 99 ? 9.693 5.360 11.184 1.00 94.38 99 GLU A N 1
ATOM 787 C CA . GLU A 1 99 ? 11.114 4.989 11.191 1.00 94.38 99 GLU A CA 1
ATOM 788 C C . GLU A 1 99 ? 11.478 4.076 10.013 1.00 94.38 99 GLU A C 1
ATOM 790 O O . GLU A 1 99 ? 12.523 4.243 9.379 1.00 94.38 99 GLU A O 1
ATOM 795 N N . GLN A 1 100 ? 10.623 3.102 9.686 1.00 92.25 100 GLN A N 1
ATOM 796 C CA . GLN A 1 100 ? 10.831 2.241 8.519 1.00 92.25 100 GLN A CA 1
ATOM 797 C C . GLN A 1 100 ? 10.799 3.039 7.212 1.00 92.25 100 GLN A C 1
ATOM 799 O O . GLN A 1 100 ? 11.637 2.809 6.338 1.00 92.25 100 GLN A O 1
ATOM 804 N N . LEU A 1 101 ? 9.873 3.991 7.080 1.00 93.19 101 LEU A N 1
ATOM 805 C CA . LEU A 1 101 ? 9.803 4.881 5.922 1.00 93.19 101 LEU A CA 1
ATOM 806 C C . LEU A 1 101 ? 11.046 5.767 5.820 1.00 93.19 101 LEU A C 1
ATOM 808 O O . LEU A 1 101 ? 11.571 5.948 4.724 1.00 93.19 101 LEU A O 1
ATOM 812 N N . GLU A 1 102 ? 11.560 6.271 6.940 1.00 91.81 102 GLU A N 1
ATOM 813 C CA . GLU A 1 102 ? 1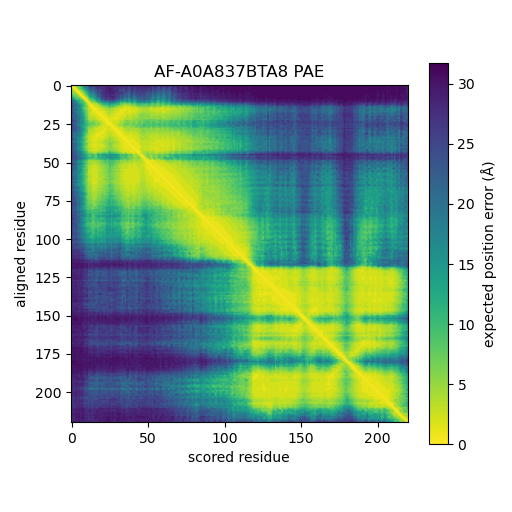2.792 7.058 6.967 1.00 91.81 102 GLU A CA 1
ATOM 814 C C . GLU A 1 102 ? 14.012 6.227 6.547 1.00 91.81 102 GLU A C 1
ATOM 816 O O . GLU A 1 102 ? 14.812 6.681 5.730 1.00 91.81 102 GLU A O 1
ATOM 821 N N . LYS A 1 103 ? 14.110 4.970 6.998 1.00 90.12 103 LYS A N 1
ATOM 822 C CA . LYS A 1 103 ? 15.150 4.025 6.549 1.00 90.12 103 LYS A CA 1
ATOM 823 C C . LYS A 1 103 ? 15.044 3.690 5.058 1.00 90.12 103 LYS A C 1
ATOM 825 O O . LYS A 1 103 ? 16.063 3.481 4.401 1.00 90.12 103 LYS A O 1
ATOM 830 N N . GLN A 1 104 ? 13.832 3.627 4.509 1.00 85.94 104 GLN A N 1
ATOM 831 C CA . GLN A 1 104 ? 13.601 3.354 3.084 1.00 85.94 104 GLN A CA 1
ATOM 832 C C . GLN A 1 104 ? 13.790 4.590 2.198 1.00 85.94 104 GLN A C 1
ATOM 834 O O . GLN A 1 104 ? 14.141 4.455 1.024 1.00 85.94 104 GLN A O 1
ATOM 839 N N . LYS A 1 105 ? 13.613 5.792 2.750 1.00 85.94 105 LYS A N 1
ATOM 840 C CA . LYS A 1 105 ? 13.754 7.070 2.050 1.00 85.94 105 LYS A CA 1
ATOM 841 C C . LYS A 1 105 ? 15.047 7.196 1.232 1.00 85.94 105 LYS A C 1
ATOM 843 O O . LYS A 1 105 ? 14.919 7.465 0.042 1.00 85.94 105 LYS A O 1
ATOM 848 N N . PRO A 1 106 ? 16.263 6.932 1.756 1.00 84.56 106 PRO A N 1
ATOM 849 C CA . PRO A 1 106 ? 17.481 7.037 0.952 1.00 84.56 106 PRO A CA 1
ATOM 850 C C . PRO A 1 106 ? 17.524 6.042 -0.217 1.00 84.56 106 PRO A C 1
ATOM 852 O O . PRO A 1 106 ? 18.046 6.386 -1.275 1.00 84.56 106 PRO A O 1
ATOM 855 N N . LYS A 1 107 ? 16.943 4.838 -0.082 1.00 73.69 107 LYS A N 1
ATOM 856 C CA . LYS A 1 107 ? 16.853 3.864 -1.187 1.00 73.69 107 LYS A CA 1
ATOM 857 C C . LYS A 1 107 ? 15.930 4.376 -2.295 1.00 73.69 107 LYS A C 1
ATOM 859 O O . LYS A 1 107 ? 16.277 4.312 -3.474 1.00 73.69 107 LYS A O 1
ATOM 864 N N . VAL A 1 108 ? 14.777 4.925 -1.910 1.00 77.25 108 VAL A N 1
ATOM 865 C CA . VAL A 1 108 ? 13.802 5.524 -2.832 1.00 77.25 108 VAL A CA 1
ATOM 866 C C . VAL A 1 108 ? 14.371 6.781 -3.491 1.00 77.25 108 VAL A C 1
ATOM 868 O O . VAL A 1 108 ? 14.233 6.948 -4.699 1.00 77.25 108 VAL A O 1
ATOM 871 N N . ASP A 1 109 ? 15.054 7.639 -2.738 1.00 72.44 109 ASP A N 1
ATOM 872 C CA . ASP A 1 109 ? 15.682 8.860 -3.245 1.00 72.44 109 ASP A CA 1
ATOM 873 C C . ASP A 1 109 ? 16.846 8.544 -4.185 1.00 72.44 109 ASP A C 1
ATOM 875 O O . ASP A 1 109 ? 16.938 9.146 -5.256 1.00 72.44 109 ASP A O 1
ATOM 879 N N . TYR A 1 110 ? 17.684 7.554 -3.857 1.00 68.50 110 TYR A N 1
ATOM 880 C CA . TYR A 1 110 ? 18.717 7.055 -4.761 1.00 68.50 110 TYR A CA 1
ATOM 881 C C . TYR A 1 110 ? 18.087 6.553 -6.062 1.00 68.50 110 TYR A C 1
ATOM 883 O O . TYR A 1 110 ? 18.424 7.061 -7.131 1.00 68.50 110 TYR A O 1
ATOM 891 N N . PHE A 1 111 ? 17.103 5.653 -5.985 1.00 61.12 111 PHE A N 1
ATOM 892 C CA . PHE A 1 111 ? 16.393 5.143 -7.158 1.00 61.12 111 PHE A CA 1
ATOM 893 C C . PHE A 1 111 ? 15.775 6.275 -7.991 1.00 61.12 111 PHE A C 1
ATOM 895 O O . PHE A 1 111 ? 15.983 6.349 -9.200 1.00 61.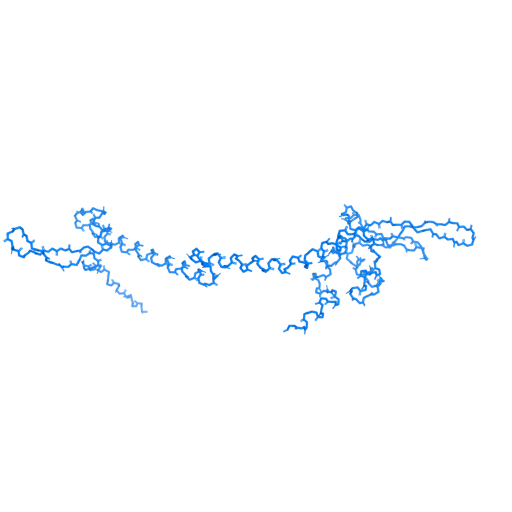12 111 PHE A O 1
ATOM 902 N N . ASN A 1 112 ? 15.085 7.218 -7.349 1.00 58.19 112 ASN A N 1
ATOM 903 C CA . ASN A 1 112 ? 14.476 8.370 -8.006 1.00 58.19 112 ASN A CA 1
ATOM 904 C C . ASN A 1 112 ? 15.516 9.307 -8.631 1.00 58.19 112 ASN A C 1
ATOM 906 O O . ASN A 1 112 ? 15.274 9.834 -9.714 1.00 58.19 112 ASN A O 1
ATOM 910 N N . SER A 1 113 ? 16.666 9.519 -7.989 1.00 60.69 113 SER A N 1
ATOM 911 C CA . SER A 1 113 ? 17.763 10.331 -8.528 1.00 60.69 113 SER A CA 1
ATOM 912 C C . SER A 1 113 ? 18.365 9.693 -9.782 1.00 60.69 113 SER A C 1
ATOM 914 O O . SER A 1 113 ? 18.532 10.375 -10.794 1.00 60.69 113 SER A O 1
ATOM 916 N N . GLN A 1 114 ? 18.580 8.373 -9.762 1.00 53.47 114 GLN A N 1
ATOM 917 C CA . GLN A 1 114 ? 19.028 7.610 -10.926 1.00 53.47 114 GLN A CA 1
ATOM 918 C C . GLN A 1 114 ? 17.976 7.653 -12.046 1.00 53.47 114 GLN A C 1
ATOM 920 O O . GLN A 1 114 ? 18.322 7.819 -13.213 1.00 53.47 114 GLN A O 1
ATOM 925 N N . MET A 1 115 ? 16.687 7.593 -11.696 1.00 53.03 115 MET A N 1
ATOM 926 C CA . MET A 1 115 ? 15.567 7.671 -12.643 1.00 53.03 115 MET A CA 1
ATOM 927 C C . MET A 1 115 ? 15.343 9.078 -13.229 1.00 53.03 115 MET A C 1
ATOM 929 O O . MET A 1 115 ? 14.763 9.196 -14.309 1.00 53.03 115 MET A O 1
ATOM 933 N N . ARG A 1 116 ? 15.779 10.146 -12.544 1.00 45.81 116 ARG A N 1
ATOM 934 C CA . ARG A 1 116 ? 15.609 11.550 -12.968 1.00 45.81 116 ARG A CA 1
ATOM 935 C C . ARG A 1 116 ? 16.689 12.055 -13.917 1.00 45.81 116 ARG A C 1
ATOM 937 O O . ARG A 1 116 ? 16.437 13.043 -14.600 1.00 45.81 116 ARG A O 1
ATOM 944 N N . ASN A 1 117 ? 17.856 11.416 -13.992 1.00 54.88 117 ASN A N 1
ATOM 945 C CA . ASN A 1 117 ? 18.819 11.730 -15.043 1.00 54.88 117 ASN A CA 1
ATOM 946 C C . ASN A 1 117 ? 18.279 11.154 -16.368 1.00 54.88 117 ASN A C 1
ATOM 948 O O . ASN A 1 117 ? 18.171 9.930 -16.478 1.00 54.88 117 ASN A O 1
ATOM 952 N N . PRO A 1 118 ? 17.945 11.971 -17.388 1.00 55.44 118 PRO A N 1
ATOM 953 C CA . PRO A 1 118 ? 17.484 11.489 -18.690 1.00 55.44 118 PRO A CA 1
ATOM 954 C C . PRO A 1 118 ? 18.626 10.868 -19.511 1.00 55.44 118 PRO A C 1
ATOM 956 O O . PRO A 1 118 ? 18.592 10.916 -20.737 1.00 55.44 118 PRO A O 1
ATOM 959 N N . GLY A 1 119 ? 19.635 10.298 -18.840 1.00 65.94 119 GLY A N 1
ATOM 960 C CA . GLY A 1 119 ? 20.733 9.561 -19.434 1.00 65.94 119 GLY A CA 1
ATOM 961 C C . GLY A 1 119 ? 20.161 8.524 -20.381 1.00 65.94 119 GLY A C 1
ATOM 962 O O . GLY A 1 119 ? 19.530 7.549 -19.970 1.00 65.94 119 GLY A O 1
ATOM 963 N N . LEU A 1 120 ? 20.312 8.806 -21.666 1.00 80.19 120 LEU A N 1
ATOM 964 C CA . LEU A 1 120 ? 19.882 7.936 -22.733 1.00 80.19 120 LEU A CA 1
ATOM 965 C C . LEU A 1 120 ? 20.753 6.693 -22.705 1.00 80.19 120 LEU A C 1
ATOM 967 O O . LEU A 1 120 ? 21.913 6.717 -23.110 1.00 80.19 120 LEU A O 1
ATOM 971 N N . MET A 1 121 ? 20.177 5.601 -22.222 1.00 87.31 121 MET A N 1
ATOM 972 C CA . MET A 1 121 ? 20.885 4.344 -22.085 1.00 87.31 121 MET A CA 1
ATOM 973 C C . MET A 1 121 ? 20.881 3.604 -23.411 1.00 87.31 121 MET A C 1
ATOM 975 O O . MET A 1 121 ? 19.865 3.445 -24.091 1.00 87.31 121 MET A O 1
ATOM 979 N N . THR A 1 122 ? 22.043 3.116 -23.788 1.00 89.25 122 THR A N 1
ATOM 980 C CA . THR A 1 122 ? 22.197 2.123 -24.836 1.00 89.25 122 THR A CA 1
ATOM 981 C C . THR A 1 122 ? 21.540 0.812 -24.410 1.00 89.25 122 THR A C 1
ATOM 983 O O . THR A 1 122 ? 21.507 0.454 -23.231 1.00 89.25 122 THR A O 1
ATOM 986 N N . THR A 1 123 ? 21.083 0.023 -25.384 1.00 90.75 123 THR A N 1
ATOM 987 C CA . THR A 1 123 ? 20.660 -1.358 -25.109 1.00 90.75 123 THR A CA 1
ATOM 988 C C . THR A 1 123 ? 21.779 -2.160 -24.427 1.00 90.75 123 THR A C 1
ATOM 990 O O . THR A 1 123 ? 21.495 -3.037 -23.621 1.00 90.75 123 THR A O 1
ATOM 993 N N . THR A 1 124 ? 23.050 -1.857 -24.713 1.00 90.88 124 THR A N 1
ATOM 994 C CA . THR A 1 124 ? 24.207 -2.519 -24.093 1.00 90.88 124 THR A CA 1
ATOM 995 C C . THR A 1 124 ? 24.289 -2.278 -22.590 1.00 90.88 124 THR A C 1
ATOM 997 O O . THR A 1 124 ? 24.552 -3.224 -21.855 1.00 90.88 124 THR A O 1
ATOM 1000 N N . GLU A 1 125 ? 24.062 -1.048 -22.129 1.00 89.12 125 GLU A N 1
ATOM 1001 C CA . GLU A 1 125 ? 24.064 -0.729 -20.695 1.00 89.12 125 GLU A CA 1
ATOM 1002 C C . GLU A 1 125 ? 22.953 -1.486 -19.970 1.00 89.12 125 GLU A C 1
ATOM 1004 O O . GLU A 1 125 ? 23.223 -2.134 -18.967 1.00 89.12 125 GLU A O 1
ATOM 1009 N N . ILE A 1 126 ? 21.740 -1.512 -20.532 1.00 90.94 126 ILE A N 1
ATOM 1010 C CA . ILE A 1 126 ? 20.618 -2.260 -19.945 1.00 90.94 126 ILE A CA 1
ATOM 1011 C C . ILE A 1 126 ? 20.891 -3.766 -19.962 1.00 90.94 126 ILE A C 1
ATOM 1013 O O . ILE A 1 126 ? 20.612 -4.445 -18.984 1.00 90.94 126 ILE A O 1
ATOM 1017 N N . ALA A 1 127 ? 21.440 -4.311 -21.050 1.00 93.56 127 ALA A N 1
ATOM 1018 C CA . ALA A 1 127 ? 21.691 -5.746 -21.167 1.00 93.56 127 ALA A CA 1
ATOM 1019 C C . ALA A 1 127 ? 22.708 -6.255 -20.133 1.00 93.56 127 ALA A C 1
ATOM 1021 O O . ALA A 1 127 ? 22.563 -7.376 -19.643 1.00 93.56 127 ALA A O 1
ATOM 1022 N N . LYS A 1 128 ? 23.696 -5.430 -19.764 1.00 91.31 128 LYS A N 1
ATOM 1023 C CA . LYS A 1 128 ? 24.704 -5.780 -18.755 1.00 91.31 128 LYS A CA 1
ATOM 1024 C C . LYS A 1 128 ? 24.106 -6.024 -17.373 1.00 91.31 128 LYS A C 1
ATOM 1026 O O . LYS A 1 128 ? 24.578 -6.933 -16.701 1.00 91.31 128 LYS A O 1
ATOM 1031 N N . ASP A 1 129 ? 23.044 -5.311 -17.000 1.00 88.56 129 ASP A N 1
ATOM 1032 C CA . ASP A 1 129 ? 22.342 -5.530 -15.726 1.00 88.56 129 ASP A CA 1
ATOM 1033 C C . ASP A 1 129 ? 21.778 -6.957 -15.606 1.00 88.56 129 ASP A C 1
ATOM 1035 O O . ASP A 1 129 ? 21.580 -7.458 -14.505 1.00 88.56 129 ASP A O 1
ATOM 1039 N N . TYR A 1 130 ? 21.534 -7.627 -16.737 1.00 89.88 130 TYR A N 1
ATOM 1040 C CA . TYR A 1 130 ? 21.040 -9.007 -16.815 1.00 89.88 130 TYR A CA 1
ATOM 1041 C C . TYR A 1 130 ? 22.149 -10.015 -17.164 1.00 89.88 130 TYR A C 1
ATOM 1043 O O . TYR A 1 130 ? 21.862 -11.176 -17.456 1.00 89.88 130 TYR A O 1
ATOM 1051 N N . GLY A 1 131 ? 23.414 -9.581 -17.220 1.00 90.25 131 GLY A N 1
ATOM 1052 C CA . GLY A 1 131 ? 24.528 -10.403 -17.704 1.00 90.25 131 GLY A CA 1
ATOM 1053 C C . GLY A 1 131 ? 24.414 -10.778 -19.188 1.00 90.25 131 GLY A C 1
ATOM 1054 O O . GLY A 1 131 ? 24.940 -11.804 -19.620 1.00 90.25 131 GLY A O 1
ATOM 1055 N N . TRP A 1 132 ? 23.677 -10.001 -19.986 1.00 93.88 132 TRP A N 1
ATOM 1056 C CA . TRP A 1 132 ? 23.391 -10.293 -21.391 1.00 93.88 132 TRP A CA 1
ATOM 1057 C C . TRP A 1 132 ? 24.141 -9.369 -22.351 1.00 93.88 132 TRP A C 1
ATOM 1059 O O . TRP A 1 132 ? 24.543 -8.254 -22.023 1.00 93.88 132 TRP A O 1
ATOM 1069 N N . SER A 1 133 ? 24.277 -9.822 -23.599 1.00 94.25 133 SER A N 1
ATOM 1070 C CA . SER A 1 133 ? 24.694 -8.958 -24.701 1.00 94.25 133 SER A CA 1
ATOM 1071 C C . SER A 1 133 ? 23.520 -8.115 -25.209 1.00 94.25 133 SER A C 1
ATOM 1073 O O . SER A 1 133 ? 22.358 -8.528 -25.143 1.00 94.25 133 SER A O 1
ATOM 1075 N N . ALA A 1 134 ? 23.818 -6.958 -25.808 1.00 91.38 134 ALA A N 1
ATOM 1076 C CA . ALA A 1 134 ? 22.802 -6.129 -26.462 1.00 91.38 134 ALA A CA 1
ATOM 1077 C C . ALA A 1 134 ? 22.028 -6.899 -27.547 1.00 91.38 134 ALA A C 1
ATOM 1079 O O . ALA A 1 134 ? 20.840 -6.663 -27.752 1.00 91.38 134 ALA A O 1
ATOM 1080 N N . ALA A 1 135 ? 22.687 -7.844 -28.227 1.00 92.56 135 ALA A N 1
ATOM 1081 C CA . ALA A 1 135 ? 22.051 -8.706 -29.217 1.00 92.56 135 ALA A CA 1
ATOM 1082 C C . ALA A 1 135 ? 20.973 -9.598 -28.585 1.00 92.56 135 ALA A C 1
ATOM 1084 O O . ALA A 1 135 ? 19.861 -9.649 -29.104 1.00 92.56 135 ALA A O 1
ATOM 1085 N N . LYS A 1 136 ? 21.274 -10.236 -27.446 1.00 94.69 136 LYS A N 1
ATOM 1086 C CA . LYS A 1 136 ? 20.319 -11.083 -26.720 1.00 94.69 136 LYS A CA 1
ATOM 1087 C C . LYS A 1 136 ? 19.128 -10.275 -26.204 1.00 94.69 136 LYS A C 1
ATOM 1089 O O . LYS A 1 136 ? 17.989 -10.673 -26.420 1.00 94.69 136 LYS A O 1
ATOM 1094 N N . LEU A 1 137 ? 19.374 -9.106 -25.606 1.00 94.88 137 LEU A N 1
ATOM 1095 C CA . LEU A 1 137 ? 18.283 -8.238 -25.153 1.00 94.88 137 LEU A CA 1
ATOM 1096 C C . LEU A 1 137 ? 17.399 -7.781 -26.326 1.00 94.88 137 LEU A C 1
ATOM 1098 O O . LEU A 1 137 ? 16.177 -7.860 -26.243 1.00 94.88 137 LEU A O 1
ATOM 1102 N N . ASN A 1 138 ? 17.993 -7.371 -27.449 1.00 94.19 138 ASN A N 1
ATOM 1103 C CA . ASN A 1 138 ? 17.218 -6.984 -28.628 1.00 94.19 138 ASN A CA 1
ATOM 1104 C C . ASN A 1 138 ? 16.409 -8.152 -29.218 1.00 94.19 138 ASN A C 1
ATOM 1106 O O . ASN A 1 138 ? 15.293 -7.938 -29.682 1.00 94.19 138 ASN A O 1
ATOM 1110 N N . GLN A 1 139 ? 16.935 -9.380 -29.188 1.00 94.38 139 GLN A N 1
ATOM 1111 C CA . GLN A 1 139 ? 16.193 -10.573 -29.609 1.00 94.38 139 GLN A CA 1
ATOM 1112 C C . GLN A 1 139 ? 14.960 -10.813 -28.732 1.00 94.38 139 GLN A C 1
ATOM 1114 O O . GLN A 1 139 ? 13.881 -11.056 -29.270 1.00 94.38 139 GLN A O 1
ATOM 1119 N N . GLU A 1 140 ? 15.087 -10.686 -27.409 1.00 94.69 140 GLU A N 1
ATOM 1120 C CA . GLU A 1 140 ? 13.957 -10.823 -26.480 1.00 94.69 140 GLU A CA 1
ATOM 1121 C C . GLU A 1 140 ? 12.892 -9.743 -26.700 1.00 94.69 140 GLU A C 1
ATOM 1123 O O . GLU A 1 140 ? 11.697 -10.036 -26.767 1.00 94.69 140 GLU A O 1
ATOM 1128 N N . LEU A 1 141 ? 13.311 -8.490 -26.885 1.00 94.75 141 LEU A N 1
ATOM 1129 C CA . LEU A 1 141 ? 12.390 -7.387 -27.166 1.00 94.75 141 LEU A CA 1
ATOM 1130 C C . LEU A 1 141 ? 11.716 -7.532 -28.539 1.00 94.75 141 LEU A C 1
ATOM 1132 O O . LEU A 1 141 ? 10.538 -7.204 -28.684 1.00 94.75 141 LEU A O 1
ATOM 1136 N N . HIS A 1 142 ? 12.429 -8.058 -29.537 1.00 95.19 142 HIS A N 1
ATOM 1137 C CA . HIS A 1 142 ? 11.877 -8.352 -30.859 1.00 95.19 142 HIS A CA 1
ATOM 1138 C C . HIS A 1 142 ? 10.859 -9.491 -30.814 1.00 95.19 142 HIS A C 1
ATOM 1140 O O . HIS A 1 142 ? 9.763 -9.356 -31.352 1.00 95.19 142 HIS A O 1
ATOM 1146 N N . LYS A 1 143 ? 11.172 -10.584 -30.107 1.00 94.50 143 LYS A N 1
ATOM 1147 C CA . LYS A 1 143 ? 10.262 -11.722 -29.905 1.00 94.50 143 LYS A CA 1
ATOM 1148 C C . LYS A 1 143 ? 8.933 -11.293 -29.275 1.00 94.50 143 LYS A C 1
ATOM 1150 O O . LYS A 1 143 ? 7.894 -11.865 -29.584 1.00 94.50 143 LYS A O 1
ATOM 1155 N N . ARG A 1 144 ? 8.965 -10.270 -28.418 1.00 93.06 144 ARG A N 1
ATOM 1156 C CA . ARG A 1 144 ? 7.791 -9.687 -27.750 1.00 93.06 144 ARG A CA 1
ATOM 1157 C C . ARG A 1 144 ? 7.104 -8.572 -28.546 1.00 93.06 144 ARG A C 1
ATOM 1159 O O . ARG A 1 144 ? 6.174 -7.963 -28.029 1.00 93.06 144 ARG A O 1
ATOM 1166 N N . GLY A 1 145 ? 7.555 -8.282 -29.769 1.00 93.56 145 GLY A N 1
ATOM 1167 C CA . GLY A 1 145 ? 6.939 -7.275 -30.636 1.00 93.56 145 GLY A CA 1
ATOM 1168 C C . GLY A 1 145 ? 7.142 -5.830 -30.171 1.00 93.56 145 GLY A C 1
ATOM 1169 O O . GLY A 1 145 ? 6.280 -4.989 -30.401 1.00 93.56 145 GLY A O 1
ATOM 1170 N N . ILE A 1 146 ? 8.259 -5.521 -29.501 1.00 93.94 146 ILE A N 1
ATOM 1171 C CA . ILE A 1 146 ? 8.540 -4.173 -28.963 1.00 93.94 146 ILE A CA 1
ATOM 1172 C C . ILE A 1 146 ? 9.432 -3.366 -29.900 1.00 93.94 146 ILE A C 1
ATOM 1174 O O . ILE A 1 146 ? 9.174 -2.187 -30.147 1.00 93.94 146 ILE A O 1
ATOM 1178 N N . ILE A 1 147 ? 10.449 -4.012 -30.466 1.00 94.75 147 ILE A N 1
ATOM 1179 C CA . ILE A 1 147 ? 11.352 -3.426 -31.459 1.00 94.75 147 ILE A CA 1
ATOM 1180 C C . ILE A 1 147 ? 11.429 -4.315 -32.697 1.00 94.75 147 ILE A C 1
ATOM 1182 O O . ILE A 1 147 ? 11.201 -5.513 -32.592 1.00 94.75 147 ILE A O 1
ATOM 1186 N N . TYR A 1 148 ? 11.804 -3.752 -33.841 1.00 93.31 148 TYR A N 1
ATOM 1187 C CA . TYR A 1 148 ? 12.065 -4.460 -35.094 1.00 93.31 148 TYR A CA 1
ATOM 1188 C C . TYR A 1 148 ? 13.312 -3.918 -35.796 1.00 93.31 148 TYR A C 1
ATOM 1190 O O . TYR A 1 148 ? 13.785 -2.821 -35.498 1.00 93.31 148 TYR A O 1
ATOM 1198 N N . GLN A 1 149 ? 13.876 -4.714 -36.708 1.00 90.56 149 GLN A N 1
ATOM 1199 C CA . GLN A 1 149 ? 15.029 -4.306 -37.513 1.00 90.56 149 GLN A CA 1
ATOM 1200 C C . GLN A 1 149 ? 14.562 -3.583 -38.776 1.00 90.56 149 GLN A C 1
ATOM 1202 O O . GLN A 1 149 ? 13.757 -4.118 -39.535 1.00 90.56 149 GLN A O 1
ATOM 1207 N N . GLN A 1 150 ? 15.124 -2.406 -39.038 1.00 87.12 150 GLN A N 1
ATOM 1208 C CA . GLN A 1 150 ? 14.903 -1.638 -40.259 1.00 87.12 150 GLN A CA 1
ATOM 1209 C C . GLN A 1 150 ? 16.236 -1.391 -40.980 1.00 87.12 150 GLN A C 1
ATOM 1211 O O . GLN A 1 150 ? 17.250 -1.114 -40.343 1.00 87.12 150 GLN A O 1
ATOM 1216 N N . GLY A 1 151 ? 16.239 -1.480 -42.313 1.00 83.12 151 GLY A N 1
ATOM 1217 C CA . GLY A 1 151 ? 17.424 -1.274 -43.156 1.00 83.12 151 GLY A CA 1
ATOM 1218 C C . GLY A 1 151 ? 17.956 -2.558 -43.802 1.00 83.12 151 GLY A C 1
ATOM 1219 O O . GLY A 1 151 ? 17.425 -3.648 -43.598 1.00 83.12 151 GLY A O 1
ATOM 1220 N N . SER A 1 152 ? 19.009 -2.426 -44.612 1.00 73.75 152 SER A N 1
ATOM 1221 C CA . SER A 1 152 ? 19.597 -3.521 -45.394 1.00 73.75 152 SER A CA 1
ATOM 1222 C C . SER A 1 152 ? 21.086 -3.727 -45.088 1.00 73.75 152 SER A C 1
ATOM 1224 O O . SER A 1 152 ? 21.816 -2.791 -44.748 1.00 73.75 152 SER A O 1
ATOM 1226 N N . GLY A 1 153 ? 21.541 -4.982 -45.191 1.00 73.94 153 GLY A N 1
ATOM 1227 C CA . GLY A 1 153 ? 22.943 -5.362 -44.984 1.00 73.94 153 GLY A CA 1
ATOM 1228 C C . GLY A 1 153 ? 23.488 -4.955 -43.609 1.00 73.94 153 GLY A C 1
ATOM 1229 O O . GLY A 1 153 ? 22.866 -5.216 -42.582 1.00 73.94 153 GLY A O 1
ATOM 1230 N N . HIS A 1 154 ? 24.648 -4.294 -43.593 1.00 68.62 154 HIS A N 1
ATOM 1231 C CA . HIS A 1 154 ? 25.331 -3.839 -42.373 1.00 68.62 154 HIS A CA 1
ATOM 1232 C C . HIS A 1 154 ? 24.731 -2.569 -41.737 1.00 68.62 154 HIS A C 1
ATOM 1234 O O . HIS A 1 154 ? 25.266 -2.082 -40.748 1.00 68.62 154 HIS A O 1
ATOM 1240 N N . ARG A 1 155 ? 23.637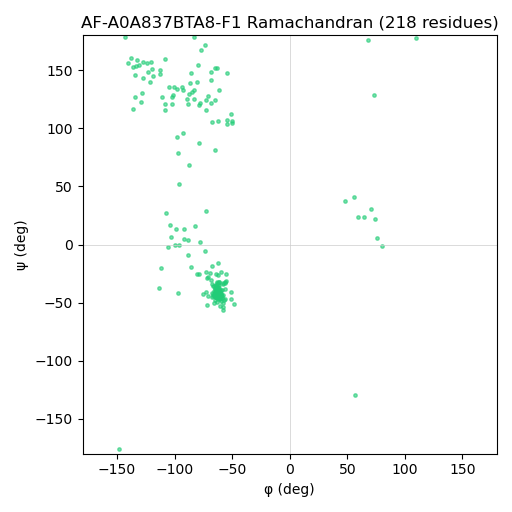 -2.012 -42.283 1.00 69.31 155 ARG A N 1
ATOM 1241 C CA . ARG A 1 155 ? 22.985 -0.782 -41.783 1.00 69.31 155 ARG A CA 1
ATOM 1242 C C . ARG A 1 155 ? 21.655 -1.049 -41.078 1.00 69.31 155 ARG A C 1
ATOM 1244 O O . ARG A 1 155 ? 20.763 -0.204 -41.096 1.00 69.31 155 ARG A O 1
ATOM 1251 N N . LYS A 1 156 ? 21.490 -2.240 -40.504 1.00 82.06 156 LYS A N 1
ATOM 1252 C CA . LYS A 1 156 ? 20.293 -2.570 -39.727 1.00 82.06 156 LYS A CA 1
ATOM 1253 C C . LYS A 1 156 ? 20.282 -1.758 -38.436 1.00 82.06 156 LYS A C 1
ATOM 1255 O O . LYS A 1 156 ? 21.199 -1.875 -37.627 1.00 82.06 156 LYS A O 1
ATOM 1260 N N . VAL A 1 157 ? 19.225 -0.983 -38.244 1.00 86.38 157 VAL A N 1
ATOM 1261 C CA . VAL A 1 157 ? 18.955 -0.236 -37.015 1.00 86.38 157 VAL A CA 1
ATOM 1262 C C . VAL A 1 157 ? 17.727 -0.816 -36.327 1.00 86.38 157 VAL A C 1
ATOM 1264 O O . VAL A 1 157 ? 16.807 -1.310 -36.981 1.00 86.38 157 VAL A O 1
ATOM 1267 N N . TRP A 1 158 ? 17.723 -0.784 -34.999 1.00 90.94 158 TRP A N 1
ATOM 1268 C CA . TRP A 1 158 ? 16.562 -1.181 -34.210 1.00 90.94 158 TRP A CA 1
ATOM 1269 C C . TRP A 1 158 ? 15.609 -0.000 -34.068 1.00 90.94 158 TRP A C 1
ATOM 1271 O O . TRP A 1 158 ? 16.026 1.098 -33.708 1.00 90.94 158 TRP A O 1
ATOM 1281 N N . VAL A 1 159 ? 14.332 -0.239 -34.344 1.00 90.81 159 VAL A N 1
ATOM 1282 C CA . VAL A 1 159 ? 13.261 0.759 -34.294 1.00 90.81 159 VAL A CA 1
ATOM 1283 C C . VAL A 1 159 ? 12.136 0.209 -33.427 1.00 90.81 159 VAL A C 1
ATOM 1285 O O . VAL A 1 159 ? 11.863 -0.987 -33.432 1.00 90.81 159 VAL A O 1
ATOM 1288 N N . VAL A 1 160 ? 11.491 1.071 -32.651 1.00 93.19 160 VAL A N 1
ATOM 1289 C CA . VAL A 1 160 ? 10.382 0.693 -31.763 1.00 93.19 160 VAL A CA 1
ATOM 1290 C C . VAL A 1 160 ? 9.076 0.592 -32.552 1.00 93.19 160 VAL A C 1
ATOM 1292 O O . VAL A 1 160 ? 8.798 1.432 -33.409 1.00 93.19 160 VAL A O 1
ATOM 1295 N N . TYR A 1 161 ? 8.249 -0.414 -32.257 1.00 93.81 161 TYR A N 1
ATOM 1296 C CA . TYR A 1 161 ? 6.916 -0.540 -32.852 1.00 93.81 161 TYR A CA 1
ATOM 1297 C C . TYR A 1 161 ? 6.006 0.637 -32.475 1.00 93.81 161 TYR A C 1
ATOM 1299 O O . TYR A 1 161 ? 6.120 1.235 -31.401 1.00 93.81 161 TYR A O 1
ATOM 1307 N N . ARG A 1 162 ? 5.045 0.940 -33.357 1.00 90.88 162 ARG A N 1
ATOM 1308 C CA . ARG A 1 162 ? 4.123 2.081 -33.229 1.00 90.88 162 ARG A CA 1
ATOM 1309 C C . ARG A 1 162 ? 3.437 2.155 -31.863 1.00 90.88 162 ARG A C 1
ATOM 1311 O O . ARG A 1 162 ? 3.337 3.239 -31.294 1.00 90.88 162 ARG A O 1
ATOM 1318 N N . ASP A 1 163 ? 3.028 1.012 -31.320 1.00 90.19 163 ASP A N 1
ATOM 1319 C CA . ASP A 1 163 ? 2.269 0.940 -30.067 1.00 90.19 163 ASP A CA 1
ATOM 1320 C C . ASP A 1 163 ? 3.085 1.378 -28.837 1.00 90.19 163 ASP A C 1
ATOM 1322 O O . ASP A 1 163 ? 2.511 1.747 -27.806 1.00 90.19 163 ASP A O 1
ATOM 1326 N N . TYR A 1 164 ? 4.418 1.392 -28.955 1.00 90.06 164 TYR A N 1
ATOM 1327 C CA . TYR A 1 164 ? 5.359 1.740 -27.889 1.00 90.06 164 TYR A CA 1
ATOM 1328 C C . TYR A 1 164 ? 6.106 3.063 -28.137 1.00 90.06 164 TYR A C 1
ATOM 1330 O O . TYR A 1 164 ? 6.574 3.678 -27.178 1.00 90.06 164 TYR A O 1
ATOM 1338 N N . ALA A 1 165 ? 6.177 3.539 -29.386 1.00 83.12 165 ALA A N 1
ATOM 1339 C CA . ALA A 1 165 ? 6.964 4.713 -29.780 1.00 83.12 165 ALA A CA 1
ATOM 1340 C C . ALA A 1 165 ? 6.554 6.013 -29.054 1.00 83.12 165 ALA A C 1
ATOM 1342 O O . ALA A 1 165 ? 7.411 6.777 -28.619 1.00 83.12 165 ALA A O 1
ATOM 1343 N N . ASN A 1 166 ? 5.254 6.235 -28.831 1.00 80.94 166 ASN A N 1
ATOM 1344 C CA . ASN A 1 166 ? 4.734 7.478 -28.235 1.00 80.94 166 ASN A CA 1
ATOM 1345 C C . ASN A 1 166 ? 4.595 7.435 -26.702 1.00 80.94 166 ASN A C 1
ATOM 1347 O O . ASN A 1 166 ? 3.937 8.284 -26.106 1.00 80.94 166 ASN A O 1
ATOM 1351 N N . ARG A 1 167 ? 5.195 6.441 -26.034 1.00 87.19 167 ARG A N 1
ATOM 1352 C CA . ARG A 1 167 ? 5.073 6.262 -24.573 1.00 87.19 167 ARG A CA 1
ATOM 1353 C C . ARG A 1 167 ? 6.230 6.868 -23.775 1.00 87.19 167 ARG A C 1
ATOM 1355 O O . ARG A 1 167 ? 6.229 6.798 -22.541 1.00 87.19 167 ARG A O 1
ATOM 1362 N N . GLY A 1 168 ? 7.206 7.469 -24.460 1.00 86.25 168 GLY A N 1
ATOM 1363 C CA . GLY A 1 168 ? 8.394 8.072 -23.849 1.00 86.25 168 GLY A CA 1
ATOM 1364 C C . GLY A 1 168 ? 9.418 7.052 -23.339 1.00 86.25 168 GLY A C 1
ATOM 1365 O O . GLY A 1 168 ? 10.205 7.369 -22.450 1.00 86.25 168 GLY A O 1
ATOM 1366 N N . TYR A 1 169 ? 9.391 5.819 -23.854 1.00 89.69 169 TYR A N 1
ATOM 1367 C CA . TYR A 1 169 ? 10.348 4.766 -23.485 1.00 89.69 169 TYR A CA 1
ATOM 1368 C C . TYR A 1 169 ? 11.702 4.919 -24.176 1.00 89.69 169 TYR A C 1
ATOM 1370 O O . TYR A 1 169 ? 12.715 4.457 -23.657 1.00 89.69 169 TYR A O 1
ATOM 1378 N N . THR A 1 170 ? 11.735 5.568 -25.335 1.00 89.69 170 THR A N 1
ATOM 1379 C CA . THR A 1 170 ? 12.927 5.632 -26.176 1.00 89.69 170 THR A CA 1
ATOM 1380 C C . THR A 1 170 ? 13.104 7.001 -26.802 1.00 89.69 170 THR A C 1
ATOM 1382 O O . THR A 1 170 ? 12.131 7.726 -27.003 1.00 89.69 170 THR A O 1
ATOM 1385 N N . GLN A 1 171 ? 14.342 7.319 -27.158 1.00 84.19 171 GLN A N 1
ATOM 1386 C CA . GLN A 1 171 ? 14.702 8.450 -28.004 1.00 84.19 171 GLN A CA 1
ATOM 1387 C C . GLN A 1 171 ? 15.684 7.979 -29.080 1.00 84.19 171 GLN A C 1
ATOM 1389 O O . GLN A 1 171 ? 16.330 6.940 -28.936 1.00 84.19 171 GLN A O 1
ATOM 1394 N N . TYR A 1 172 ? 15.769 8.732 -30.171 1.00 84.00 172 TYR A N 1
ATOM 1395 C CA . TYR A 1 172 ? 16.688 8.451 -31.266 1.00 84.00 172 TYR A CA 1
ATOM 1396 C C . TYR A 1 172 ? 17.799 9.488 -31.262 1.00 84.00 172 TYR A C 1
ATOM 1398 O O . TYR A 1 172 ? 17.526 10.679 -31.397 1.00 84.00 172 TYR A O 1
ATOM 1406 N N . GLU A 1 173 ? 19.040 9.031 -31.133 1.00 75.44 173 GLU A N 1
ATOM 1407 C CA . GLU A 1 173 ? 20.211 9.896 -31.250 1.00 75.44 173 GLU A CA 1
ATOM 1408 C C . GLU A 1 173 ? 20.855 9.722 -32.623 1.00 75.44 173 GLU A C 1
ATOM 1410 O O . GLU A 1 173 ? 21.147 8.589 -33.022 1.00 75.44 173 GLU A O 1
ATOM 1415 N N . PRO A 1 174 ? 21.106 10.814 -33.355 1.00 73.19 174 PRO A N 1
ATOM 1416 C CA . PRO A 1 174 ? 21.803 10.723 -34.617 1.00 73.19 174 PRO A CA 1
ATOM 1417 C C . PRO A 1 174 ? 23.276 10.381 -34.406 1.00 73.19 174 PRO A C 1
ATOM 1419 O O . PRO A 1 174 ? 24.005 11.057 -33.685 1.00 73.19 174 PRO A O 1
ATOM 1422 N N . PHE A 1 175 ? 23.726 9.346 -35.095 1.00 69.56 175 PHE A N 1
ATOM 1423 C CA . PHE A 1 175 ? 25.112 8.939 -35.185 1.00 69.56 175 PHE A CA 1
ATOM 1424 C C . PHE A 1 175 ? 25.639 9.260 -36.580 1.00 69.56 175 PHE A C 1
ATOM 1426 O O . PHE A 1 175 ? 25.181 8.716 -37.593 1.00 69.56 175 PHE A O 1
ATOM 1433 N N . THR A 1 176 ? 26.610 10.165 -36.632 1.00 68.38 176 THR A N 1
ATOM 1434 C CA . THR A 1 176 ? 27.316 10.485 -37.869 1.00 68.38 176 THR A CA 1
ATOM 1435 C C . THR A 1 176 ? 28.486 9.526 -38.049 1.00 68.38 176 THR A C 1
ATOM 1437 O O . THR A 1 176 ? 29.183 9.178 -37.101 1.00 68.38 176 THR A O 1
ATOM 1440 N N . TYR A 1 177 ? 28.689 9.064 -39.277 1.00 69.69 177 TYR A N 1
ATOM 1441 C CA . TYR A 1 177 ? 29.814 8.212 -39.636 1.00 69.69 177 TYR A CA 1
ATOM 1442 C C . TYR A 1 177 ? 30.440 8.703 -40.937 1.00 69.69 177 TYR A C 1
ATOM 1444 O O . TYR A 1 177 ? 29.749 9.189 -41.834 1.00 69.69 177 TYR A O 1
ATOM 1452 N N . GLN A 1 178 ? 31.756 8.561 -41.047 1.00 66.12 178 GLN A N 1
ATOM 1453 C CA . GLN A 1 178 ? 32.487 8.824 -42.279 1.00 66.12 178 GLN A CA 1
ATOM 1454 C C . GLN A 1 178 ? 33.000 7.505 -42.840 1.00 66.12 178 GLN A C 1
ATOM 1456 O O . GLN A 1 178 ? 33.647 6.731 -42.139 1.00 66.12 178 GLN A O 1
ATOM 1461 N N . ASN A 1 179 ? 32.691 7.235 -44.106 1.00 63.88 179 ASN A N 1
ATOM 1462 C CA . ASN A 1 179 ? 33.212 6.072 -44.811 1.00 63.88 179 ASN A CA 1
ATOM 1463 C C . ASN A 1 179 ? 33.660 6.500 -46.213 1.00 63.88 179 ASN A C 1
ATOM 1465 O O . ASN A 1 179 ? 32.847 6.992 -46.997 1.00 63.88 179 ASN A O 1
ATOM 1469 N N . GLY A 1 180 ? 34.959 6.373 -46.502 1.00 62.66 180 GLY A N 1
ATOM 1470 C CA . GLY A 1 180 ? 35.539 6.701 -47.810 1.00 62.66 180 GLY A CA 1
ATOM 1471 C C . GLY A 1 180 ? 35.264 8.134 -48.289 1.00 62.66 180 GLY A C 1
ATOM 1472 O O . GLY A 1 180 ? 34.916 8.329 -49.449 1.00 62.66 180 GLY A O 1
ATOM 1473 N N . GLY A 1 181 ? 35.334 9.129 -47.395 1.00 66.19 181 GLY A N 1
ATOM 1474 C CA . GLY A 1 181 ? 35.121 10.547 -47.729 1.00 66.19 181 GLY A CA 1
ATOM 1475 C C . GLY A 1 181 ? 33.656 10.994 -47.844 1.00 66.19 181 GLY A C 1
ATOM 1476 O O . GLY A 1 181 ? 33.401 12.174 -48.064 1.00 66.19 181 GLY A O 1
ATOM 1477 N N . LYS A 1 182 ? 32.678 10.093 -47.660 1.00 61.09 182 LYS A N 1
ATOM 1478 C CA . LYS A 1 182 ? 31.246 10.434 -47.603 1.00 61.09 182 LYS A CA 1
ATOM 1479 C C . LYS A 1 182 ? 30.753 10.435 -46.156 1.00 61.09 182 LYS A C 1
ATOM 1481 O O . LYS A 1 182 ? 30.919 9.447 -45.438 1.00 61.09 182 LYS A O 1
ATOM 1486 N N . GLN A 1 183 ? 30.131 11.539 -45.745 1.00 65.75 183 GLN A N 1
ATOM 1487 C CA . GLN A 1 183 ? 29.467 11.669 -44.449 1.00 65.75 183 GLN A CA 1
ATOM 1488 C C . GLN A 1 183 ? 28.054 11.078 -44.532 1.00 65.75 183 GLN A C 1
ATOM 1490 O O . GLN A 1 183 ? 27.267 11.446 -45.402 1.00 65.75 183 GLN A O 1
ATOM 1495 N N . GLY A 1 184 ? 27.743 10.142 -43.639 1.00 66.00 184 GLY A N 1
ATOM 1496 C CA . GLY A 1 184 ? 26.412 9.571 -43.452 1.00 66.00 184 GLY A CA 1
ATOM 1497 C C . GLY A 1 184 ? 25.907 9.812 -42.031 1.00 66.00 184 GLY A C 1
ATOM 1498 O O . GLY A 1 184 ? 26.692 10.018 -41.109 1.00 66.00 184 GLY A O 1
ATOM 1499 N N . MET A 1 185 ? 24.589 9.781 -41.851 1.00 63.84 185 MET A N 1
ATOM 1500 C CA . MET A 1 185 ? 23.922 9.942 -40.559 1.00 63.84 185 MET A CA 1
ATOM 1501 C C . MET A 1 185 ? 22.847 8.863 -40.443 1.00 63.84 185 MET A C 1
ATOM 1503 O O . MET A 1 185 ? 22.039 8.696 -41.355 1.00 63.84 185 MET A O 1
ATOM 1507 N N . HIS A 1 186 ? 22.861 8.099 -39.355 1.00 72.31 186 HIS A N 1
ATOM 1508 C CA . HIS A 1 186 ? 21.788 7.167 -39.011 1.00 72.31 186 HIS A CA 1
ATOM 1509 C C . HIS A 1 186 ? 21.376 7.375 -37.560 1.00 72.31 186 HIS A C 1
ATOM 1511 O O . HIS A 1 186 ? 22.170 7.843 -36.756 1.00 72.31 186 HIS A O 1
ATOM 1517 N N . ASN A 1 187 ? 20.144 7.025 -37.214 1.00 79.56 187 ASN A N 1
ATOM 1518 C CA . ASN A 1 187 ? 19.654 7.173 -35.850 1.00 79.56 187 ASN A CA 1
ATOM 1519 C C . ASN A 1 187 ? 19.864 5.883 -35.058 1.00 79.56 187 ASN A C 1
ATOM 1521 O O . ASN A 1 187 ? 19.495 4.804 -35.521 1.00 79.56 187 ASN A O 1
ATOM 1525 N N . ASN A 1 188 ? 20.397 6.010 -33.846 1.00 82.38 188 ASN A N 1
ATOM 1526 C CA . ASN A 1 188 ? 20.533 4.925 -32.887 1.00 82.38 188 ASN A CA 1
ATOM 1527 C C . ASN A 1 188 ? 19.433 4.994 -31.834 1.00 82.38 188 ASN A C 1
ATOM 1529 O O . ASN A 1 188 ? 19.141 6.056 -31.284 1.00 82.38 188 ASN A O 1
ATOM 1533 N N . LEU A 1 189 ? 18.847 3.836 -31.535 1.00 88.75 189 LEU A N 1
ATOM 1534 C CA . LEU A 1 189 ? 17.849 3.704 -30.487 1.00 88.75 189 LEU A CA 1
ATOM 1535 C C . LEU A 1 189 ? 18.506 3.794 -29.110 1.00 88.75 189 LEU A C 1
ATOM 1537 O O . LEU A 1 189 ? 19.386 2.994 -28.780 1.00 88.75 189 LEU A O 1
ATOM 1541 N N . LYS A 1 190 ? 18.030 4.730 -28.296 1.00 90.00 190 LYS A N 1
ATOM 1542 C CA . LYS A 1 190 ? 18.363 4.844 -26.880 1.00 90.00 190 LYS A CA 1
ATOM 1543 C C . LYS A 1 190 ? 17.112 4.729 -26.023 1.00 90.00 190 LYS A C 1
ATOM 1545 O O . LYS A 1 190 ? 16.013 5.094 -26.440 1.00 90.00 190 LYS A O 1
ATOM 1550 N N . TRP A 1 191 ? 17.291 4.236 -24.810 1.00 91.44 191 TRP A N 1
ATOM 1551 C CA . TRP A 1 191 ? 16.234 4.007 -23.839 1.00 91.44 191 TRP A CA 1
ATOM 1552 C C . TRP A 1 191 ? 16.273 5.076 -22.761 1.00 91.44 191 TRP A C 1
ATOM 1554 O O . TRP A 1 191 ? 17.328 5.415 -22.230 1.00 91.44 191 TRP A O 1
ATOM 1564 N N . THR A 1 192 ? 15.102 5.592 -22.412 1.00 90.06 192 THR A N 1
ATOM 1565 C CA . THR A 1 192 ? 14.952 6.450 -21.239 1.00 90.06 192 THR A CA 1
ATOM 1566 C C . THR A 1 192 ? 14.944 5.589 -19.975 1.00 90.06 192 THR A C 1
ATOM 1568 O O . THR A 1 192 ? 14.744 4.373 -20.039 1.00 90.06 192 THR A O 1
ATOM 1571 N N . GLN A 1 193 ? 15.068 6.205 -18.801 1.00 85.31 193 GLN A N 1
ATOM 1572 C CA . GLN A 1 193 ? 14.862 5.506 -17.525 1.00 85.31 193 GLN A CA 1
ATOM 1573 C C . GLN A 1 193 ? 13.478 4.844 -17.439 1.00 85.31 193 GLN A C 1
ATOM 1575 O O . GLN A 1 193 ? 13.341 3.691 -17.027 1.00 85.31 193 GLN A O 1
ATOM 1580 N N . LYS A 1 194 ? 12.450 5.520 -17.967 1.00 87.56 194 LYS A N 1
ATOM 1581 C CA . LYS A 1 194 ? 11.105 4.953 -18.126 1.00 87.56 194 LYS A CA 1
ATOM 1582 C C . LYS A 1 194 ? 11.105 3.724 -19.044 1.00 87.56 194 LYS A C 1
ATOM 1584 O O . LYS A 1 194 ? 10.394 2.761 -18.774 1.00 87.56 194 LYS A O 1
ATOM 1589 N N . GLY A 1 195 ? 11.895 3.751 -20.117 1.00 91.12 195 GLY A N 1
ATOM 1590 C CA . GLY A 1 195 ? 12.104 2.617 -21.014 1.00 91.12 195 GLY A CA 1
ATOM 1591 C C . GLY A 1 195 ? 12.807 1.438 -20.348 1.00 91.12 195 GLY A C 1
ATOM 1592 O O . GLY A 1 195 ? 12.349 0.308 -20.485 1.00 91.12 195 GLY A O 1
ATOM 1593 N N . LYS A 1 196 ? 13.859 1.689 -19.563 1.00 90.69 196 LYS A N 1
ATOM 1594 C CA . LYS A 1 196 ? 14.541 0.653 -18.772 1.00 90.69 196 LYS A CA 1
ATOM 1595 C C . LYS A 1 196 ? 13.605 0.009 -17.755 1.00 90.69 196 LYS A C 1
ATOM 1597 O O . LYS A 1 196 ? 13.548 -1.215 -17.691 1.00 90.69 196 LYS A O 1
ATOM 1602 N N . LYS A 1 197 ? 12.821 0.808 -17.022 1.00 89.88 197 LYS A N 1
ATOM 1603 C CA . LYS A 1 197 ? 11.791 0.290 -16.108 1.00 89.88 197 LYS A CA 1
ATOM 1604 C C . LYS A 1 197 ? 10.755 -0.556 -16.850 1.00 89.88 197 LYS A C 1
ATOM 1606 O O . LYS A 1 197 ? 10.392 -1.622 -16.377 1.00 89.88 197 LYS A O 1
ATOM 1611 N N . PHE A 1 198 ? 10.308 -0.117 -18.026 1.00 92.56 198 PHE A N 1
ATOM 1612 C CA . PHE A 1 198 ? 9.395 -0.904 -18.855 1.00 92.56 198 PHE A CA 1
ATOM 1613 C C . PHE A 1 198 ? 9.992 -2.265 -19.249 1.00 92.56 198 PHE A C 1
ATOM 1615 O O . PHE A 1 198 ? 9.300 -3.276 -19.151 1.00 92.56 198 PHE A O 1
ATOM 1622 N N . ILE A 1 199 ? 11.268 -2.306 -19.644 1.00 93.19 199 ILE A N 1
ATOM 1623 C CA . ILE A 1 199 ? 11.978 -3.560 -19.936 1.00 93.19 199 ILE A CA 1
ATOM 1624 C C . ILE A 1 199 ? 12.063 -4.439 -18.680 1.00 93.19 199 ILE A C 1
ATOM 1626 O O . ILE A 1 199 ? 11.791 -5.633 -18.773 1.00 93.19 199 ILE A O 1
ATOM 1630 N N . TYR A 1 200 ? 12.379 -3.859 -17.518 1.00 92.50 200 TYR A N 1
ATOM 1631 C CA . TYR A 1 200 ? 12.388 -4.574 -16.239 1.00 92.50 200 TYR A CA 1
ATOM 1632 C C . TYR A 1 200 ? 11.023 -5.188 -15.927 1.00 92.50 200 TYR A C 1
ATOM 1634 O O . TYR A 1 200 ? 10.925 -6.400 -15.790 1.00 92.50 200 TYR A O 1
ATOM 1642 N N . ASP A 1 201 ? 9.959 -4.381 -15.901 1.00 91.38 201 ASP A N 1
ATOM 1643 C CA . ASP A 1 201 ? 8.599 -4.830 -15.580 1.00 91.38 201 ASP A CA 1
ATOM 1644 C C . ASP A 1 201 ? 8.127 -5.935 -16.546 1.00 91.38 201 ASP A C 1
ATOM 1646 O O . ASP A 1 201 ? 7.359 -6.822 -16.173 1.00 91.38 201 ASP A O 1
ATOM 1650 N N . LEU A 1 202 ? 8.571 -5.882 -17.805 1.00 92.88 202 LEU A N 1
ATOM 1651 C CA . LEU A 1 202 ? 8.268 -6.872 -18.831 1.00 92.88 202 LEU A CA 1
ATOM 1652 C C . LEU A 1 202 ? 8.999 -8.197 -18.597 1.00 92.88 202 LEU A C 1
ATOM 1654 O O . LEU A 1 202 ? 8.357 -9.242 -18.616 1.00 92.88 202 LEU A O 1
ATOM 1658 N N . LEU A 1 203 ? 10.320 -8.164 -18.409 1.00 92.56 203 LEU A N 1
ATOM 1659 C CA . LEU A 1 203 ? 11.133 -9.361 -18.172 1.00 92.56 203 LEU A CA 1
ATOM 1660 C C . LEU A 1 203 ? 10.813 -9.987 -16.812 1.00 92.56 203 LEU A C 1
ATOM 1662 O O . LEU A 1 203 ? 10.821 -11.209 -16.661 1.00 92.56 203 LEU A O 1
ATOM 1666 N N . ALA A 1 204 ? 10.430 -9.150 -15.851 1.00 89.81 204 ALA A N 1
ATOM 1667 C CA . ALA A 1 204 ? 10.068 -9.566 -14.518 1.00 89.81 204 ALA A CA 1
ATOM 1668 C C . ALA A 1 204 ? 8.847 -10.503 -14.489 1.00 89.81 204 ALA A C 1
ATOM 1670 O O . ALA A 1 204 ? 8.781 -11.405 -13.648 1.00 89.81 204 ALA A O 1
ATOM 1671 N N . LYS A 1 205 ? 7.900 -10.335 -15.421 1.00 90.31 205 LYS A N 1
ATOM 1672 C CA . LYS A 1 205 ? 6.738 -11.232 -15.572 1.00 90.31 205 LYS A CA 1
ATOM 1673 C C . LYS A 1 205 ? 7.130 -12.663 -15.927 1.00 90.31 205 LYS A C 1
ATOM 1675 O O . LYS A 1 205 ? 6.413 -13.590 -15.572 1.00 90.31 205 LYS A O 1
ATOM 1680 N N . ASP A 1 206 ? 8.280 -12.830 -16.564 1.00 89.31 206 ASP A N 1
ATOM 1681 C CA . ASP A 1 206 ? 8.806 -14.120 -16.998 1.00 89.31 206 ASP A CA 1
ATOM 1682 C C . ASP A 1 206 ? 9.848 -14.668 -16.005 1.00 89.31 206 ASP A C 1
ATOM 1684 O O . ASP A 1 206 ? 10.596 -15.590 -16.321 1.00 89.31 206 ASP A O 1
ATOM 1688 N N . GLY A 1 207 ? 9.934 -14.084 -14.802 1.00 87.56 207 GLY A N 1
ATOM 1689 C CA . GLY A 1 207 ? 10.889 -14.489 -13.765 1.00 87.56 207 GLY A CA 1
ATOM 1690 C C . GLY A 1 207 ? 12.331 -14.033 -14.014 1.00 87.56 207 GLY A C 1
ATOM 1691 O O . GLY A 1 207 ? 13.224 -14.369 -13.243 1.00 87.56 207 GLY A O 1
ATOM 1692 N N . ILE A 1 208 ? 12.581 -13.236 -15.054 1.00 89.25 208 ILE A N 1
ATOM 1693 C CA . ILE A 1 208 ? 13.921 -12.755 -15.399 1.00 89.25 208 ILE A CA 1
ATOM 1694 C C . ILE A 1 208 ? 14.177 -11.451 -14.636 1.00 89.25 208 ILE A C 1
ATOM 1696 O O . ILE A 1 208 ? 13.430 -10.483 -14.784 1.00 89.25 208 ILE A O 1
ATOM 1700 N N . ARG A 1 209 ? 15.222 -11.425 -13.803 1.00 87.00 209 ARG A N 1
ATOM 1701 C CA . ARG A 1 209 ? 15.626 -10.263 -12.994 1.00 87.00 209 ARG A CA 1
ATOM 1702 C C . ARG A 1 209 ? 17.084 -9.879 -13.269 1.00 87.00 209 ARG A C 1
ATOM 1704 O O . ARG A 1 209 ? 17.841 -10.735 -13.728 1.00 87.00 209 ARG A O 1
ATOM 1711 N N . PRO A 1 210 ? 17.474 -8.618 -13.016 1.00 87.31 210 PRO A N 1
ATOM 1712 C CA . PRO A 1 210 ? 18.870 -8.204 -13.017 1.00 87.31 210 PRO A CA 1
ATOM 1713 C C . PRO A 1 210 ? 19.712 -9.067 -12.075 1.00 87.31 210 PRO A C 1
ATOM 1715 O O . PRO A 1 210 ? 19.238 -9.492 -11.022 1.00 87.31 210 PRO A O 1
ATOM 1718 N N . THR A 1 211 ? 20.976 -9.289 -12.422 1.00 81.12 211 THR A N 1
ATOM 1719 C CA . THR A 1 211 ? 21.88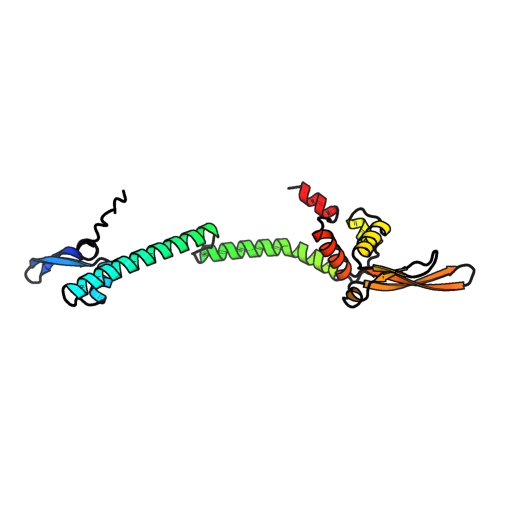7 -10.153 -11.656 1.00 81.12 211 THR A CA 1
ATOM 1720 C C . THR A 1 211 ? 22.117 -9.642 -10.237 1.00 81.12 211 THR A C 1
ATOM 1722 O O . THR A 1 211 ? 22.219 -10.440 -9.318 1.00 81.12 211 THR A O 1
ATOM 1725 N N . LEU A 1 212 ? 22.145 -8.320 -10.043 1.00 70.00 212 LEU A N 1
ATOM 1726 C CA . LEU A 1 212 ? 22.316 -7.696 -8.725 1.00 70.00 212 LEU A CA 1
ATOM 1727 C C . LEU A 1 212 ? 21.160 -8.032 -7.766 1.00 70.00 212 LEU A C 1
ATOM 1729 O O . LEU A 1 212 ? 21.399 -8.344 -6.608 1.00 70.00 212 LEU A O 1
ATOM 1733 N N . GLU A 1 213 ? 19.920 -8.047 -8.263 1.00 67.44 213 GLU A N 1
ATOM 1734 C CA . GLU A 1 213 ? 18.743 -8.430 -7.465 1.00 67.44 213 GLU A CA 1
ATOM 1735 C C . GLU A 1 213 ? 18.700 -9.935 -7.179 1.00 67.44 213 GLU A C 1
ATOM 1737 O O . GLU A 1 213 ? 18.157 -10.362 -6.167 1.00 67.44 213 GLU A O 1
ATOM 1742 N N . GLN A 1 214 ? 19.266 -10.756 -8.066 1.00 60.31 214 GLN A N 1
ATOM 1743 C CA . GLN A 1 214 ? 19.362 -12.198 -7.844 1.00 60.31 214 GLN A CA 1
ATOM 1744 C C . GLN A 1 214 ? 20.376 -12.550 -6.750 1.00 60.31 214 GLN A C 1
ATOM 1746 O O . GLN A 1 214 ? 20.199 -13.574 -6.103 1.00 60.31 214 GLN A O 1
ATOM 1751 N N . MET A 1 215 ? 21.409 -11.725 -6.544 1.00 58.91 215 MET A N 1
ATOM 1752 C CA . MET A 1 215 ? 22.412 -11.925 -5.492 1.00 58.91 215 MET A CA 1
ATOM 1753 C C . MET A 1 215 ? 21.870 -11.554 -4.104 1.00 58.91 215 MET A C 1
ATOM 1755 O O . MET A 1 215 ? 22.045 -12.338 -3.180 1.00 58.91 215 MET A O 1
ATOM 1759 N N . ASP A 1 216 ? 21.132 -10.442 -3.988 1.00 55.94 216 ASP A N 1
ATOM 1760 C CA . ASP A 1 216 ? 20.468 -10.016 -2.736 1.00 55.94 216 ASP A CA 1
ATOM 1761 C C . ASP A 1 216 ? 19.484 -11.082 -2.210 1.00 55.94 216 ASP A C 1
ATOM 1763 O O . ASP A 1 216 ? 19.359 -11.289 -1.011 1.00 55.94 216 ASP A O 1
ATOM 1767 N N . LEU A 1 217 ? 18.813 -11.816 -3.107 1.00 54.88 217 LEU A N 1
ATOM 1768 C CA . LEU A 1 217 ? 17.874 -12.890 -2.747 1.00 54.88 217 LEU A CA 1
ATOM 1769 C C . LEU A 1 217 ? 18.545 -14.182 -2.243 1.00 54.88 217 LEU A C 1
ATOM 1771 O O . LEU A 1 217 ? 17.836 -15.117 -1.877 1.00 54.88 217 LEU A O 1
ATOM 1775 N N . MET A 1 218 ? 19.878 -14.276 -2.282 1.00 52.25 218 MET A N 1
ATOM 1776 C CA . MET A 1 218 ? 20.638 -15.419 -1.756 1.00 52.25 218 MET A CA 1
ATOM 1777 C C . MET A 1 218 ? 21.352 -15.107 -0.432 1.00 52.25 218 MET A C 1
ATOM 1779 O O . MET A 1 218 ? 22.015 -15.993 0.105 1.00 52.25 218 MET A O 1
ATOM 1783 N N . GLU A 1 219 ? 21.250 -13.870 0.065 1.00 47.88 219 GLU A N 1
ATOM 1784 C CA . GLU A 1 219 ? 21.869 -13.421 1.323 1.00 47.88 219 GLU A CA 1
ATOM 1785 C C . GLU A 1 219 ? 20.890 -13.388 2.518 1.00 47.88 219 GLU A C 1
ATOM 1787 O O . GLU A 1 219 ? 21.321 -13.107 3.638 1.00 47.88 219 GLU A O 1
ATOM 1792 N N . ASP A 1 220 ? 19.621 -13.758 2.300 1.00 42.59 220 ASP A N 1
ATOM 1793 C CA . ASP A 1 220 ? 18.598 -14.029 3.330 1.00 42.59 220 ASP A CA 1
ATOM 1794 C C . ASP A 1 220 ? 18.396 -15.544 3.550 1.00 42.59 220 ASP A C 1
ATOM 1796 O O . ASP A 1 220 ? 18.121 -15.949 4.708 1.00 42.59 220 ASP A O 1
#

Foldseek 3Di:
DDPPDPPPPPPDVCVFWDWDWDQDPVRDIDIDTDGDPLNVQLVVQPDDDDVSSVVSSVVSVVVVVVVVVVVVVVVVVCVVVVPDPDPVSNVVVVVVVVVVVVVCVVVVVVLVVVQPPQPFAACQVLQVLLVHGSVVLLVVCVVVQQWDWDDDDPPTAIDGDPVNPPVQQWDWDWDWDDDPNDIDIDTHITGTSVNSVVSQVVVVVVVRHGPVVVVVVVVD

Solvent-accessible surface area (backbone atoms only — not comparable to full-atom values): 12746 Å² total; per-residue (Å²): 136,83,81,78,77,76,74,83,79,67,84,50,69,67,66,29,39,40,83,47,68,46,72,49,100,83,74,45,82,39,82,46,68,47,66,36,77,60,20,49,59,38,57,73,69,48,84,57,57,76,68,44,40,50,51,41,50,53,49,52,55,50,50,52,54,52,51,52,51,52,53,54,51,50,53,49,50,36,60,76,68,68,50,58,91,44,72,71,48,43,52,50,52,51,50,55,51,50,54,52,49,59,69,44,41,61,60,53,48,49,51,50,54,62,52,65,45,76,61,66,35,45,56,49,64,61,15,48,48,55,78,40,50,40,66,57,47,50,50,55,37,34,77,71,65,47,34,46,80,45,75,63,83,95,58,59,34,62,42,65,33,78,95,52,52,85,72,60,27,54,49,73,47,79,44,75,48,78,57,95,92,44,82,45,75,48,63,42,60,24,28,25,44,63,22,50,50,50,52,47,61,55,39,44,75,75,75,48,66,42,52,70,64,59,52,61,72,72,77,118

Mean predicted aligned error: 14.82 Å